Protein 8IXW (pdb70)

Sequence (330 aa):
MAQIPTLLYDFTLNGMTVTRDTVNTVVALEFLVNASPDLLSLTIGEGLSEETKFKHLLVKHAGMTRKRIEERLGRISRRVSVTVDAIIITNRKGQRFEFNRKQYLDIAKQAMKLKLPGINCVDIPTALAFLEEVLATALKDTEGSQDDRMALKADTSAAINHFREMLKKLYDFTLNGMTVTRDTVNTVVALEFLVNASPDLLSLTIGEGLSEETKFKHLLVKHAGMTRKRIEERLGRISRRVSVTVDAIIITNRKGQRFEFNRKQYLDIAKQAMKLKLPGINCVDIPTALAFLEEVLATALKDTEGSQDDRMALKADTSAAINHFREMLK

Radius of gyration: 21.0 Å; Cα contacts (8 Å, |Δi|>4): 419; chains: 2; bounding box: 44×64×55 Å

B-factor: mean 37.5, std 14.03, range [16.6, 117.43]

Organism: NCBI:txid1549864

Structure (mmCIF, N/CA/C/O backbone):
data_8IXW
#
_entry.id   8IXW
#
_cell.length_a   50.486
_cell.length_b   51.342
_cell.length_c   52.706
_cell.angle_alpha   106.865
_cell.angle_beta   108.918
_cell.angle_gamma   108.022
#
_symmetry.space_group_name_H-M   'P 1'
#
loop_
_entity.id
_entity.type
_entity.pdbx_description
1 polymer 'Chains: A,B'
2 non-polymer selenourea
3 water water
#
loop_
_atom_site.group_PDB
_atom_site.id
_atom_site.type_symbol
_atom_site.label_atom_id
_atom_site.label_alt_id
_atom_site.label_comp_id
_atom_site.label_asym_id
_atom_site.label_entity_id
_atom_site.label_seq_id
_atom_site.pdbx_PDB_ins_code
_atom_site.Cartn_x
_atom_site.Cartn_y
_atom_site.Cartn_z
_atom_site.occupancy
_atom_site.B_iso_or_equiv
_atom_site.auth_seq_id
_atom_site.auth_comp_id
_atom_site.auth_asym_id
_atom_site.auth_atom_id
_atom_site.pdbx_PDB_model_num
ATOM 1 N N . MET A 1 1 ? 16.58500 31.63400 31.14200 1.000 56.84574 1 MET A N 1
ATOM 2 C CA . MET A 1 1 ? 15.91400 30.53700 31.89500 1.000 58.23995 1 MET A CA 1
ATOM 3 C C . MET A 1 1 ? 15.38800 31.00200 33.24700 1.000 60.18208 1 MET A C 1
ATOM 4 O O . MET A 1 1 ? 15.93200 31.91400 33.87100 1.000 60.84542 1 MET A O 1
ATOM 20 N N . ALA A 1 2 ? 14.31200 30.35900 33.68600 1.000 49.65866 2 ALA A N 1
ATOM 21 C CA . ALA A 1 2 ? 13.78000 30.53900 35.02600 1.000 43.40895 2 ALA A CA 1
ATOM 22 C C . ALA A 1 2 ? 13.16100 29.21600 35.44800 1.000 37.49285 2 ALA A C 1
ATOM 23 O O . ALA A 1 2 ? 12.94600 28.31900 34.62800 1.000 35.43916 2 ALA A O 1
ATOM 30 N N . GLN A 1 3 ? 12.87900 29.09600 36.74000 1.000 36.27554 3 GLN A N 1
ATOM 31 C CA . GLN A 1 3 ? 12.26000 27.88800 37.25600 1.000 33.83337 3 GLN A CA 1
ATOM 32 C C . GLN A 1 3 ? 11.38700 28.24200 38.44700 1.000 40.52044 3 GLN A C 1
ATOM 33 O O . GLN A 1 3 ? 11.44500 29.34700 38.99100 1.000 37.10861 3 GLN A O 1
ATOM 47 N N . ILE A 1 4 ? 10.55300 27.28100 38.83200 1.000 33.34291 4 ILE A N 1
ATOM 48 C CA . ILE A 1 4 ? 9.77700 27.42700 40.06400 1.000 36.17698 4 ILE A CA 1
ATOM 49 C C . ILE A 1 4 ? 10.74400 27.48200 41.23600 1.000 31.37943 4 ILE A C 1
ATOM 50 O O . ILE A 1 4 ? 11.73300 26.71900 41.25800 1.000 38.71378 4 ILE A O 1
ATOM 66 N N . PRO A 1 5 ? 10.58300 28.54900 42.05000 1.000 43.50647 5 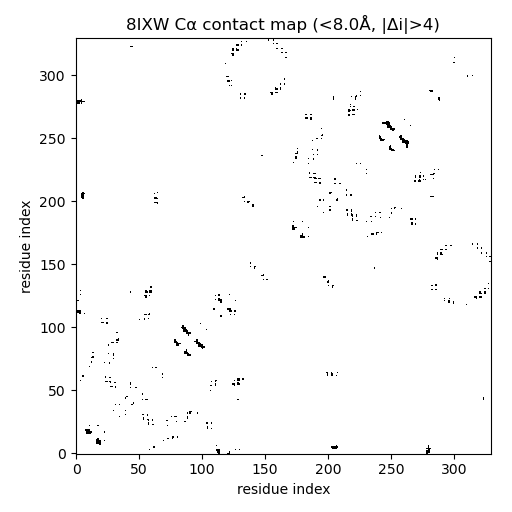PRO A N 1
ATOM 67 C CA . PRO A 1 5 ? 11.45000 28.89700 43.16000 1.000 42.68907 5 PRO A CA 1
ATOM 68 C C . PRO A 1 5 ? 11.45400 27.91100 44.31000 1.000 48.49614 5 PRO A C 1
ATOM 69 O O . PRO A 1 5 ? 12.28000 28.02600 45.14500 1.000 50.14209 5 PRO A O 1
ATOM 80 N N . THR A 1 6 ? 10.53900 26.96500 44.30200 1.000 53.61445 6 THR A N 1
ATOM 81 C CA . THR A 1 6 ? 10.45300 25.92900 45.33900 1.000 58.94836 6 THR A CA 1
ATOM 82 C C . THR A 1 6 ? 11.30800 24.73700 44.89300 1.000 55.56831 6 THR A C 1
ATOM 83 O O . THR A 1 6 ? 10.73800 23.67300 44.83200 1.000 75.04806 6 THR A O 1
ATOM 94 N N . LEU A 1 7 ? 12.61800 24.88700 44.67400 1.000 61.49357 7 LEU A N 1
ATOM 95 C CA . LEU A 1 7 ? 13.52300 23.82800 44.14200 1.000 61.38095 7 LEU A CA 1
ATOM 96 C C . LEU A 1 7 ? 12.80600 23.17200 42.95900 1.000 57.03087 7 LEU A C 1
ATOM 97 O O . LEU A 1 7 ? 13.20300 23.43000 41.82400 1.000 61.81258 7 LEU A O 1
ATOM 113 N N . LEU A 1 14 ? 16.31500 11.17600 48.42200 1.000 66.79281 14 LEU A N 1
ATOM 114 C CA . LEU A 1 14 ? 15.59600 12.36900 48.93500 1.000 70.15104 14 LEU A CA 1
ATOM 115 C C . LEU A 1 14 ? 14.56500 11.93800 50.00500 1.000 66.59023 14 LEU A C 1
ATOM 116 O O . LEU A 1 14 ? 14.73600 12.35700 51.16400 1.000 72.14075 14 LEU A O 1
ATOM 131 N N . TYR A 1 15 ? 13.60900 11.08200 49.62300 1.000 60.75735 15 TYR A N 1
ATOM 132 C CA . TYR A 1 15 ? 12.47300 10.41600 50.33100 1.000 59.32378 15 TYR A CA 1
ATOM 133 C C . TYR A 1 15 ? 12.12900 10.86100 51.75700 1.000 57.46177 15 TYR A C 1
ATOM 134 O O . TYR A 1 15 ? 12.37700 10.08500 52.67600 1.000 58.99073 15 TYR A O 1
ATOM 152 N N . ASP A 1 16 ? 11.39000 11.95600 51.94300 1.000 54.44623 16 ASP A N 1
ATOM 153 C CA . ASP A 1 16 ? 10.98900 12.35100 53.29000 1.000 53.62676 16 ASP A CA 1
ATOM 154 C C . ASP A 1 16 ? 9.48300 12.58200 53.39300 1.000 43.60048 16 ASP A C 1
ATOM 155 O O . ASP A 1 16 ? 9.03100 13.41800 54.18200 1.000 40.86199 16 ASP A O 1
ATOM 164 N N . PHE A 1 17 ? 8.69100 11.83500 52.62400 1.000 40.44252 17 PHE A N 1
ATOM 165 C CA . PHE A 1 17 ? 7.24100 11.83100 52.75700 1.000 34.65713 17 PHE A CA 1
ATOM 166 C C . PHE A 1 17 ? 6.74900 10.39100 52.82100 1.000 38.11535 17 PHE A C 1
ATOM 167 O O . PHE A 1 17 ? 7.41000 9.46900 52.34100 1.000 38.80122 17 PHE A O 1
ATOM 184 N N . THR A 1 18 ? 5.57500 10.20500 53.42100 1.000 38.39226 18 THR A N 1
ATOM 185 C CA . THR A 1 18 ? 4.96900 8.89000 53.58100 1.000 42.81384 18 THR A CA 1
ATOM 186 C C . THR A 1 18 ? 3.60500 8.86200 52.90300 1.000 42.70901 18 THR A C 1
ATOM 187 O O . THR A 1 18 ? 2.83300 9.82300 52.99400 1.000 41.90156 18 THR A O 1
ATOM 198 N N . LEU A 1 19 ? 3.31500 7.75700 52.21900 1.000 38.98110 19 LEU A N 1
ATOM 199 C CA . LEU A 1 19 ? 2.04400 7.59700 51.51600 1.000 33.55475 19 LEU A CA 1
ATOM 200 C C . LEU A 1 19 ? 1.68600 6.12000 51.48900 1.000 32.38808 19 LEU A C 1
ATOM 201 O O . LEU A 1 19 ? 2.42600 5.31100 50.92200 1.000 33.62712 19 LEU A O 1
ATOM 217 N N . ASN A 1 20 ? 0.55800 5.77700 52.10800 1.000 31.52293 20 ASN A N 1
ATOM 218 C CA . ASN A 1 20 ? 0.06100 4.40400 52.16300 1.000 38.67798 20 ASN A CA 1
ATOM 219 C C . ASN A 1 20 ? 1.14300 3.43700 52.63900 1.000 39.81404 20 ASN A C 1
ATOM 220 O O . ASN A 1 20 ? 1.38000 2.38300 52.04600 1.000 35.67679 20 ASN A O 1
ATOM 231 N N . GLY A 1 21 ? 1.80100 3.80800 53.73400 1.000 41.56460 21 GLY A N 1
ATOM 232 C CA . GLY A 1 21 ? 2.77900 2.94200 54.35700 1.000 43.00436 21 GLY A CA 1
ATOM 233 C C . GLY A 1 21 ? 4.11900 2.87000 53.66400 1.000 40.43030 21 GLY A C 1
ATOM 234 O O . GLY A 1 21 ? 4.93900 2.02000 54.02700 1.000 46.04326 21 GLY A O 1
ATOM 238 N N . MET A 1 22 ? 4.37000 3.73300 52.68400 1.000 36.52611 22 MET A N 1
ATOM 239 C CA . MET A 1 22 ? 5.62300 3.74400 51.94500 1.000 32.74687 22 MET A CA 1
ATOM 240 C C . MET A 1 22 ? 6.16300 5.16400 51.90300 1.000 38.58304 22 MET A C 1
ATOM 241 O O . MET A 1 22 ? 5.40100 6.13300 51.90400 1.000 38.42156 22 MET A O 1
ATOM 255 N N . THR A 1 23 ? 7.48700 5.28300 51.87600 1.000 37.01636 23 THR A N 1
ATOM 256 C CA . THR A 1 23 ? 8.13400 6.58900 51.84400 1.000 42.26366 23 THR A CA 1
ATOM 257 C C . THR A 1 23 ? 8.41200 6.99400 50.40100 1.000 41.09674 23 THR A C 1
ATOM 258 O O . THR A 1 23 ? 8.81400 6.16700 49.57400 1.000 36.83148 23 THR A O 1
ATOM 269 N N . VAL A 1 24 ? 8.18800 8.27700 50.10500 1.000 34.70505 24 VAL A N 1
ATOM 270 C CA . VAL A 1 24 ? 8.26400 8.80300 48.74900 1.000 32.32792 24 VAL A CA 1
ATOM 271 C C . VAL A 1 24 ? 8.92100 10.17800 48.77100 1.000 35.37346 24 VAL A C 1
ATOM 272 O O . VAL A 1 24 ? 9.02100 10.83000 49.81400 1.000 36.78020 24 VAL A O 1
ATOM 285 N N . THR A 1 25 ? 9.37500 10.61200 47.59500 1.000 36.20242 25 THR A N 1
ATOM 286 C CA . THR A 1 25 ? 9.95500 11.93500 47.44700 1.000 36.42562 25 THR A CA 1
ATOM 287 C C . THR A 1 25 ? 8.86300 12.99900 47.39500 1.000 37.16976 25 THR A C 1
ATOM 288 O O . THR A 1 25 ? 7.68600 12.71000 47.16200 1.000 27.53995 25 THR A O 1
ATOM 299 N N . ARG A 1 26 ? 9.27500 14.25500 47.58500 1.000 34.54926 26 ARG A N 1
ATOM 300 C CA . ARG A 1 26 ? 8.36400 15.36700 47.33900 1.000 29.42920 26 ARG A CA 1
ATOM 301 C C . ARG A 1 26 ? 7.95300 15.41100 45.87200 1.000 25.79810 26 ARG A C 1
ATOM 302 O O . ARG A 1 26 ? 6.81300 15.76000 45.55000 1.000 29.02997 26 ARG A O 1
ATOM 323 N N . ASP A 1 27 ? 8.87000 15.05600 44.96800 1.000 30.63173 27 ASP A N 1
ATOM 324 C CA . ASP A 1 27 ? 8.53000 15.01600 43.54800 1.000 34.51089 27 ASP A CA 1
ATOM 325 C C . ASP A 1 27 ? 7.38000 14.04800 43.29400 1.000 27.57183 27 ASP A C 1
ATOM 326 O O . ASP A 1 27 ? 6.44000 14.36200 42.55400 1.000 25.17285 27 ASP A O 1
ATOM 335 N N . THR A 1 28 ? 7.44200 12.85900 43.89700 1.000 30.20089 28 THR A N 1
ATOM 336 C CA . THR A 1 28 ? 6.35100 11.90100 43.74800 1.000 27.34989 28 THR A CA 1
ATOM 337 C C . THR A 1 28 ? 5.06400 12.44800 44.35200 1.000 28.62352 28 THR A C 1
ATOM 338 O O . THR A 1 28 ? 3.99500 12.38100 43.73600 1.000 23.83360 28 THR A O 1
ATOM 349 N N . VAL A 1 29 ? 5.15000 13.00300 45.56100 1.000 23.62182 29 VAL A N 1
ATOM 350 C CA . VAL A 1 29 ? 3.96800 13.55900 46.21400 1.000 24.81714 29 VAL A CA 1
ATOM 351 C C . VAL A 1 29 ? 3.31700 14.61600 45.32900 1.000 22.19878 29 VAL A C 1
ATOM 352 O O . VAL A 1 29 ? 2.09400 14.63000 45.14900 1.000 23.90974 29 VAL A O 1
ATOM 365 N N . ASN A 1 30 ? 4.12300 15.52500 44.77100 1.000 25.27831 30 ASN A N 1
ATOM 366 C CA . ASN A 1 30 ? 3.57100 16.58400 43.93200 1.000 25.59702 30 ASN A CA 1
ATOM 367 C C . ASN A 1 30 ? 2.83700 16.00900 42.72900 1.000 25.44337 30 ASN A C 1
ATOM 368 O O . ASN A 1 30 ? 1.75600 16.48500 42.36000 1.000 21.53785 30 ASN A O 1
ATOM 379 N N . THR A 1 31 ? 3.42300 14.99700 42.09500 1.000 22.32015 31 THR A N 1
ATOM 380 C CA . THR A 1 31 ? 2.79600 14.38600 40.93000 1.000 21.77283 31 THR A CA 1
ATOM 381 C C . THR A 1 31 ? 1.51600 13.66400 41.31900 1.000 21.04865 31 THR A C 1
ATOM 382 O O . THR A 1 31 ? 0.50200 13.76500 40.61600 1.000 21.37949 31 THR A O 1
ATOM 393 N N . VAL A 1 32 ? 1.54200 12.94100 42.44100 1.000 20.09784 32 VAL A N 1
ATOM 394 C CA . VAL A 1 32 ? 0.35800 12.22600 42.90600 1.000 19.94971 32 VAL A CA 1
ATOM 395 C C . VAL A 1 32 ? -0.77300 13.20500 43.18300 1.000 20.29920 32 VAL A C 1
ATOM 396 O O . VAL A 1 32 ? -1.90800 13.02000 42.73200 1.000 20.78858 32 VAL A O 1
ATOM 409 N N . VAL A 1 33 ? -0.47800 14.26700 43.93200 1.000 20.40482 33 VAL A N 1
ATOM 410 C CA . VAL A 1 33 ? -1.53100 15.19100 44.33200 1.000 20.23909 33 VAL A CA 1
ATOM 411 C C . VAL A 1 33 ? -2.09700 15.92000 43.12100 1.000 19.65711 33 VAL A C 1
ATOM 412 O O . VAL A 1 33 ? -3.30300 16.18600 43.05000 1.000 23.40121 33 VAL A O 1
ATOM 425 N N . ALA A 1 34 ? -1.24400 16.25500 42.14900 1.000 22.01179 34 ALA A N 1
ATOM 426 C CA . ALA A 1 34 ? -1.72500 16.92300 40.94500 1.000 19.09905 34 ALA A CA 1
ATOM 427 C C . ALA A 1 34 ? -2.63700 16.00800 40.14000 1.000 19.01832 34 ALA A C 1
ATOM 428 O O . ALA A 1 34 ? -3.70300 16.42700 39.67500 1.000 19.67890 34 ALA A O 1
ATOM 435 N N . LEU A 1 35 ? -2.23000 14.75000 39.96500 1.000 21.89626 35 LEU A N 1
ATOM 436 C CA . LEU A 1 35 ? -3.04600 13.80700 39.21100 1.000 17.44078 35 LEU A CA 1
ATOM 437 C C . LEU A 1 35 ? -4.36200 13.51600 39.92200 1.000 17.64807 35 LEU A C 1
ATOM 438 O O . LEU A 1 35 ? -5.41100 13.41200 39.27700 1.000 22.61227 35 LEU A O 1
ATOM 454 N N . GLU A 1 36 ? -4.33200 13.37600 41.24900 1.000 20.29957 36 GLU A N 1
ATOM 455 C CA . GLU A 1 36 ? -5.57100 13.12200 41.97900 1.000 19.13613 36 GLU A CA 1
ATOM 456 C C . GLU A 1 36 ? -6.53700 14.29200 41.83900 1.000 21.00012 36 GLU A C 1
ATOM 457 O O . GLU A 1 36 ? -7.74700 14.09300 41.69200 1.000 20.61645 36 GLU A O 1
ATOM 469 N N . PHE A 1 37 ? -6.02200 15.52100 41.88400 1.000 22.56979 37 PHE A N 1
ATOM 470 C CA . PHE A 1 37 ? -6.87200 16.68700 41.66300 1.000 24.47422 37 PHE A CA 1
ATOM 471 C C . PHE A 1 37 ? -7.42700 16.68900 40.24500 1.000 18.57886 37 PHE A C 1
ATOM 472 O O . PHE A 1 37 ? -8.61300 16.97100 40.03200 1.000 22.75459 37 PHE A O 1
ATOM 489 N N . LEU A 1 38 ? -6.58600 16.35900 39.26300 1.000 21.61069 38 LEU A N 1
ATOM 490 C CA . LEU A 1 38 ? -7.03300 16.30800 37.87400 1.000 19.50865 38 LEU A CA 1
ATOM 491 C C . LEU A 1 38 ? -8.21000 15.35800 37.70400 1.000 25.87687 38 LEU A C 1
ATOM 492 O O . LEU A 1 38 ? -9.16900 15.66400 36.98400 1.000 23.73294 38 LEU A O 1
ATOM 508 N N . VAL A 1 39 ? -8.15700 14.20200 38.36300 1.000 23.45519 39 VAL A N 1
ATOM 509 C CA . VAL A 1 39 ? -9.19500 13.19500 38.18100 1.000 22.46959 39 VAL A CA 1
ATOM 510 C C . VAL A 1 39 ? -10.43900 13.53100 38.99300 1.000 23.28830 39 VAL A C 1
ATOM 511 O O . VAL A 1 39 ? -11.56300 13.38800 38.50000 1.000 23.85321 39 VAL A O 1
ATOM 524 N N . ASN A 1 40 ? -10.26700 13.99300 40.23800 1.000 23.86634 40 ASN A N 1
ATOM 525 C CA . ASN A 1 40 ? -11.36000 14.01200 41.20200 1.000 28.76208 40 ASN A CA 1
ATOM 526 C C . ASN A 1 40 ? -11.91700 15.39100 41.53200 1.000 29.22585 40 ASN A C 1
ATOM 527 O O . ASN A 1 40 ? -12.99200 15.46700 42.13500 1.000 25.86136 40 ASN A O 1
ATOM 538 N N . ALA A 1 41 ? -11.24000 16.47500 41.17200 1.000 26.17800 41 ALA A N 1
ATOM 539 C CA . ALA A 1 41 ? -11.85700 17.78500 41.33700 1.000 25.09595 41 ALA A CA 1
ATOM 540 C C . ALA A 1 41 ? -13.11300 17.86500 40.47600 1.000 25.93638 41 ALA A C 1
ATOM 541 O O . ALA A 1 41 ? -13.19500 17.26200 39.40400 1.000 27.89145 41 ALA A O 1
ATOM 548 N N . SER A 1 42 ? -14.11000 18.60200 40.95500 1.000 30.12634 42 SER A N 1
ATOM 549 C CA . SER A 1 42 ? -15.32900 18.75300 40.17800 1.000 35.64256 42 SER A CA 1
ATOM 550 C C . SER A 1 42 ? -15.01200 19.46400 38.86200 1.000 37.34952 42 SER A C 1
ATOM 551 O O . SER A 1 42 ? -14.04300 20.22700 38.77800 1.000 35.46726 42 SER A O 1
ATOM 559 N N . PRO A 1 43 ? -15.80300 19.22500 37.81300 1.000 35.39620 43 PRO A N 1
ATOM 560 C CA . PRO A 1 43 ? -15.57800 19.96300 36.55800 1.000 42.42260 43 PRO A CA 1
ATOM 561 C C . PRO A 1 43 ? -15.53200 21.46900 36.75000 1.000 39.78852 43 PRO A C 1
ATOM 562 O O . PRO A 1 43 ? -14.72700 22.15000 36.10100 1.000 40.11159 43 PRO A O 1
ATOM 573 N N . ASP A 1 44 ? -16.36800 22.01000 37.64000 1.000 39.82358 44 ASP A N 1
ATOM 574 C CA . ASP A 1 44 ? -16.36200 23.45000 37.87600 1.000 44.54791 44 ASP A CA 1
ATOM 575 C C . ASP A 1 44 ? -15.07300 23.89200 38.55800 1.000 37.38985 44 ASP A C 1
ATOM 576 O O . ASP A 1 44 ? -14.48200 24.91000 38.17800 1.000 37.55093 44 ASP A O 1
ATOM 585 N N . LEU A 1 45 ? -14.62200 23.14600 39.57200 1.000 33.13305 45 LEU A N 1
ATOM 586 C CA . LEU A 1 45 ? -13.38600 23.51100 40.25600 1.000 34.69176 45 LEU A CA 1
ATOM 587 C C . LEU A 1 45 ? -12.18400 23.38600 39.32700 1.000 28.87147 45 LEU A C 1
ATOM 588 O O . LEU A 1 45 ? -11.27100 24.22000 39.37100 1.000 30.77023 45 LEU A O 1
ATOM 604 N N . LEU A 1 46 ? -12.15900 22.35200 38.48200 1.000 29.90363 46 LEU A N 1
ATOM 605 C CA . LEU A 1 46 ? -11.05300 22.20100 37.54100 1.000 30.73793 46 LEU A CA 1
ATOM 606 C C . LEU A 1 46 ? -11.03900 23.35000 36.54100 1.000 37.43955 46 LEU A C 1
ATOM 607 O O . LEU A 1 46 ? -9.98800 23.94400 36.27000 1.000 31.62831 46 LEU A O 1
ATOM 623 N N . SER A 1 47 ? -12.20700 23.68500 35.99000 1.000 34.80203 47 SER A N 1
ATOM 624 C CA . SER A 1 47 ? -12.28400 24.80000 35.05500 1.000 36.45331 47 SER A CA 1
ATOM 625 C C . SER A 1 47 ? -11.80100 26.09100 35.70100 1.000 39.90699 47 SER A C 1
ATOM 626 O O . SER A 1 47 ? -11.04200 26.85500 35.09300 1.000 39.01050 47 SER A O 1
ATOM 634 N N . LEU A 1 48 ? -12.22900 26.35300 36.93500 1.000 35.67735 48 LEU A N 1
ATOM 635 C CA . LEU A 1 48 ? -11.81600 27.57300 37.61500 1.000 33.37357 48 LEU A CA 1
ATOM 636 C C . LEU A 1 48 ? -10.32500 27.56100 37.92500 1.000 36.44305 48 LEU A C 1
ATOM 637 O O . LEU A 1 48 ? -9.67700 28.61300 37.88100 1.000 32.51667 48 LEU A O 1
ATOM 653 N N . THR A 1 49 ? -9.76000 26.38500 38.20700 1.000 28.42253 49 THR A N 1
ATOM 654 C CA . THR A 1 49 ? -8.36600 26.30100 38.63000 1.000 22.39149 49 THR A CA 1
ATOM 655 C C . THR A 1 49 ? -7.39900 26.45300 37.45800 1.000 24.83730 49 THR A C 1
ATOM 656 O O . THR A 1 49 ? -6.41300 27.18900 37.56000 1.000 25.34854 49 THR A O 1
ATOM 667 N N . ILE A 1 50 ? -7.64300 25.76700 36.34400 1.000 28.27260 50 ILE A N 1
ATOM 668 C CA . ILE A 1 50 ? -6.69700 25.78100 35.23200 1.000 28.09653 50 ILE A CA 1
ATOM 669 C C . ILE A 1 50 ? -7.30400 26.25800 33.92400 1.000 26.75284 50 ILE A C 1
ATOM 670 O O . ILE A 1 50 ? -6.55100 26.51100 32.97100 1.000 28.21844 50 ILE A O 1
ATOM 686 N N . GLY A 1 51 ? -8.61300 26.40500 33.83300 1.000 27.58024 51 GLY A N 1
ATOM 687 C CA . GLY A 1 51 ? -9.20900 26.83500 32.59200 1.000 31.52872 51 GLY A CA 1
ATOM 688 C C . GLY A 1 51 ? -9.36000 25.67400 31.62800 1.000 31.47120 51 GLY A C 1
ATOM 689 O O . GLY A 1 51 ? -9.17300 24.50800 31.97100 1.000 33.20624 51 GLY A O 1
ATOM 693 N N . GLU A 1 52 ? -9.84500 26.02100 30.43800 1.000 33.01772 52 GLU A N 1
ATOM 694 C CA . GLU A 1 52 ? -10.25500 25.07100 29.38300 1.000 35.52034 52 GLU A CA 1
ATOM 695 C C . GLU A 1 52 ? -9.36300 25.14100 28.14800 1.000 30.35823 52 GLU A C 1
ATOM 696 O O . GLU A 1 52 ? -8.62900 26.07900 28.01500 1.000 29.24069 52 GLU A O 1
ATOM 708 N N . GLY A 1 53 ? -9.43300 24.11400 27.31000 1.000 31.69012 53 GLY A N 1
ATOM 709 C CA . GLY A 1 53 ? -8.67200 24.07100 26.08800 1.000 30.75275 53 GLY A CA 1
ATOM 710 C C . GLY A 1 53 ? -7.25500 23.56200 26.23200 1.000 29.52186 53 GLY A C 1
ATOM 711 O O . GLY A 1 53 ? -6.48400 23.64500 25.26600 1.000 29.64756 53 GLY A O 1
ATOM 715 N N . LEU A 1 54 ? -6.88300 23.04600 27.39900 1.000 25.65801 54 LEU A N 1
ATOM 716 C CA . LEU A 1 54 ? -5.54300 22.52700 27.61300 1.000 24.05521 54 LEU A CA 1
ATOM 717 C C . LEU A 1 54 ? -5.49200 21.03800 27.29900 1.000 22.19840 54 LEU A C 1
ATOM 718 O O . LEU A 1 54 ? -6.46700 20.31000 27.49700 1.000 23.08752 54 LEU A O 1
ATOM 734 N N . SER A 1 55 ? -4.33400 20.58700 26.82500 1.000 23.64066 55 SER A N 1
ATOM 735 C CA . SER A 1 55 ? -4.08900 19.16000 26.70400 1.000 21.77119 55 SER A CA 1
ATOM 736 C C . SER A 1 55 ? -3.98500 18.53300 28.09200 1.000 25.41298 55 SER A C 1
ATOM 737 O O . SER A 1 55 ? -3.75100 19.21500 29.09100 1.000 21.11561 55 SER A O 1
ATOM 745 N N . GLU A 1 56 ? -4.14000 17.20800 28.14200 1.000 21.84608 56 GLU A N 1
ATOM 746 C CA . GLU A 1 56 ? -4.06800 16.51500 29.42300 1.000 21.98532 56 GLU A CA 1
ATOM 747 C C . GLU A 1 56 ? -2.70300 16.70100 30.07900 1.000 22.30137 56 GLU A C 1
ATOM 748 O O . GLU A 1 56 ? -2.61200 16.86100 31.30000 1.000 22.18462 56 GLU A O 1
ATOM 760 N N . GLU A 1 57 ? -1.62800 16.69100 29.28700 1.000 24.56548 57 GLU A N 1
ATOM 761 C CA . GLU A 1 57 ? -0.30400 16.87000 29.87200 1.000 25.43343 57 GLU A CA 1
ATOM 762 C C . GLU A 1 57 ? -0.10400 18.30000 30.35600 1.000 23.26131 57 GLU A C 1
ATOM 763 O O . GLU A 1 57 ? 0.55600 18.52000 31.37700 1.000 20.28496 57 GLU A O 1
ATOM 775 N N . THR A 1 58 ? -0.68300 19.27300 29.65400 1.000 20.64428 58 THR A N 1
ATOM 776 C CA . THR A 1 58 ? -0.58400 20.66100 30.09200 1.000 22.07459 58 THR A CA 1
ATOM 777 C C . THR A 1 58 ? -1.45000 20.91200 31.32300 1.000 25.19947 58 THR A C 1
ATOM 778 O O . THR A 1 58 ? -1.06400 21.68100 32.20900 1.000 19.89775 58 THR A O 1
ATOM 789 N N . LYS A 1 59 ? -2.61900 20.26600 31.40600 1.000 21.18075 59 LYS A N 1
ATOM 790 C CA . LYS A 1 59 ? -3.39500 20.31700 32.64200 1.000 21.05555 59 LYS A CA 1
ATOM 791 C C . LYS A 1 59 ? -2.54600 19.85800 33.82100 1.000 20.52664 59 LYS A C 1
ATOM 792 O O . LYS A 1 59 ? -2.50900 20.51000 34.87100 1.000 20.87996 59 LYS A O 1
ATOM 811 N N . PHE A 1 60 ? -1.84600 18.73200 33.66000 1.000 17.91362 60 PHE A N 1
ATOM 812 C CA . PHE A 1 60 ? -0.99900 18.23400 34.73600 1.000 21.09782 60 PHE A CA 1
ATOM 813 C C . PHE A 1 60 ? 0.10300 19.23600 35.06700 1.000 19.72382 60 PHE A C 1
ATOM 814 O O . PHE A 1 60 ? 0.34600 19.54500 36.24000 1.000 19.47931 60 PHE A O 1
ATOM 831 N N . LYS A 1 61 ? 0.76800 19.77400 34.04000 1.000 20.17285 61 LYS A N 1
ATOM 832 C CA . LYS A 1 61 ? 1.85700 20.71800 34.28300 1.000 18.51949 61 LYS A CA 1
ATOM 833 C C . LYS A 1 61 ? 1.39000 21.90800 35.10800 1.000 20.82542 61 LYS A C 1
ATOM 834 O O . LYS A 1 61 ? 2.08800 22.34800 36.02900 1.000 21.09638 61 LYS A O 1
ATOM 853 N N . HIS A 1 62 ? 0.22100 22.45400 34.78200 1.000 17.04726 62 HIS A N 1
ATOM 854 C CA . HIS A 1 62 ? -0.24200 23.65100 35.47600 1.000 19.06005 62 HIS A CA 1
ATOM 855 C C . HIS A 1 62 ? -0.71600 23.32200 36.88400 1.000 19.17216 62 HIS A C 1
ATOM 856 O O . HIS A 1 62 ? -0.52800 24.11700 37.81200 1.000 21.41889 62 HIS A O 1
ATOM 870 N N . LEU A 1 63 ? -1.33700 22.15700 37.06200 1.000 18.15695 63 LEU A N 1
ATOM 871 C CA . LEU A 1 63 ? -1.69800 21.71400 38.40400 1.000 19.88262 63 LEU A CA 1
ATOM 872 C C . LEU A 1 63 ? -0.46000 21.38400 39.22800 1.000 20.68419 63 LEU A C 1
ATOM 873 O O . LEU A 1 63 ? -0.42300 21.64700 40.43700 1.000 24.27148 63 LEU A O 1
ATOM 889 N N . LEU A 1 64 ? 0.55800 20.79600 38.59600 1.000 20.25665 64 LEU A N 1
ATOM 890 C CA . LEU A 1 64 ? 1.76100 20.41800 39.32800 1.000 24.82941 64 LEU A CA 1
ATOM 891 C C . LEU A 1 64 ? 2.41100 21.62900 39.98600 1.000 23.75387 64 LEU A C 1
ATOM 892 O O . LEU A 1 64 ? 2.71200 21.61300 41.18600 1.000 24.14836 64 LEU A O 1
ATOM 908 N N . VAL A 1 65 ? 2.67700 22.67600 39.20500 1.000 20.93290 65 VAL A N 1
ATOM 909 C CA . VAL A 1 65 ? 3.44200 23.79000 39.75700 1.000 20.04437 65 VAL A CA 1
ATOM 910 C C . VAL A 1 65 ? 2.63900 24.50700 40.83400 1.000 28.82294 65 VAL A C 1
ATOM 911 O O . VAL A 1 65 ? 3.21700 25.10700 41.74800 1.000 27.90726 65 VAL A O 1
ATOM 924 N N . LYS A 1 66 ? 1.30500 24.45400 40.76200 1.000 24.03686 66 LYS A N 1
ATOM 925 C CA . LYS A 1 66 ? 0.49800 25.01100 41.84300 1.000 23.69712 66 LYS A CA 1
ATOM 926 C C . LYS A 1 66 ? 0.67600 24.20900 43.12900 1.000 25.07720 66 LYS A C 1
ATOM 92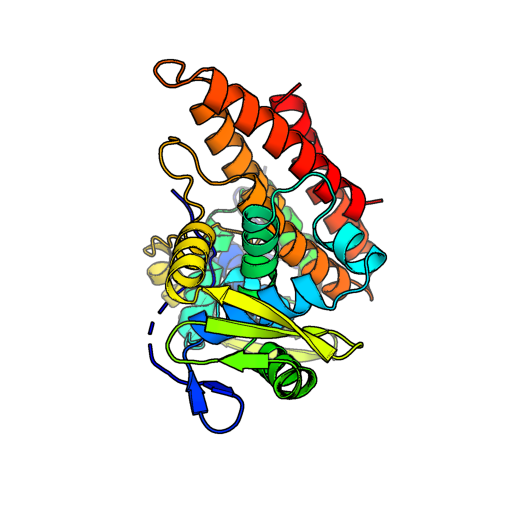7 O O . LYS A 1 66 ? 0.80900 24.78400 44.21300 1.000 27.66230 66 LYS A O 1
ATOM 946 N N . HIS A 1 67 ? 0.68900 22.87600 43.03000 1.000 23.06761 67 HIS A N 1
ATOM 947 C CA . HIS A 1 67 ? 0.83400 22.05600 44.22700 1.000 28.45397 67 HIS A CA 1
ATOM 948 C C . HIS A 1 67 ? 2.27200 22.00900 44.72400 1.000 29.48744 67 HIS A C 1
ATOM 949 O O . HIS A 1 67 ? 2.50200 21.86800 45.93000 1.000 25.77310 67 HIS A O 1
ATOM 963 N N . ALA A 1 68 ? 3.25000 22.12700 43.82600 1.000 26.09281 68 ALA A N 1
ATOM 964 C CA . ALA A 1 68 ? 4.64300 22.05700 44.24600 1.000 26.21486 68 ALA A CA 1
ATOM 965 C C . ALA A 1 68 ? 5.02500 23.22500 45.14700 1.000 28.90873 68 ALA A C 1
ATOM 966 O O . ALA A 1 68 ? 6.03300 23.14000 45.85500 1.000 32.04914 68 ALA A O 1
ATOM 973 N N . GLY A 1 69 ? 4.24100 24.30100 45.14500 1.000 27.92069 69 GLY A N 1
ATOM 974 C CA . GLY A 1 69 ? 4.47300 25.41500 46.03700 1.000 34.49403 69 GLY A CA 1
ATOM 975 C C . GLY A 1 69 ? 3.87100 25.27700 47.41300 1.000 36.05464 69 GLY A C 1
ATOM 976 O O . GLY A 1 69 ? 4.12100 26.12000 48.28000 1.000 33.02222 69 GLY A O 1
ATOM 980 N N . MET A 1 70 ? 3.07800 24.23100 47.63800 1.000 30.65428 70 MET A N 1
ATOM 981 C CA . MET A 1 70 ? 2.45400 24.02000 48.93800 1.000 29.51693 70 MET A CA 1
ATOM 982 C C . MET A 1 70 ? 3.50900 23.74700 50.00700 1.000 31.47501 70 MET A C 1
ATOM 983 O O . MET A 1 70 ? 4.58500 23.20700 49.73100 1.000 28.09544 70 MET A O 1
ATOM 997 N N . THR A 1 71 ? 3.19600 24.13500 51.24000 1.000 32.20699 71 THR A N 1
ATOM 998 C CA . THR A 1 71 ? 4.04800 23.79100 52.36600 1.000 28.60571 71 THR A CA 1
ATOM 999 C C . THR A 1 71 ? 4.03600 22.28100 52.58900 1.000 28.38899 71 THR A C 1
ATOM 1000 O O . THR A 1 71 ? 3.10400 21.57900 52.18800 1.000 27.56331 71 THR A O 1
ATOM 1011 N N . ARG A 1 72 ? 5.08000 21.78000 53.25500 1.000 33.44664 72 ARG A N 1
ATOM 1012 C CA . ARG A 1 72 ? 5.05100 20.38900 53.69900 1.000 35.88640 72 ARG A CA 1
ATOM 1013 C C . ARG A 1 72 ? 3.78400 20.11600 54.49900 1.000 32.24152 72 ARG A C 1
ATOM 1014 O O . ARG A 1 72 ? 3.10900 19.10000 54.30000 1.000 30.12358 72 ARG A O 1
ATOM 1035 N N . LYS A 1 73 ? 3.45900 21.01800 55.42900 1.000 30.88426 73 LYS A N 1
ATOM 1036 C CA . LYS A 1 73 ? 2.29800 20.81800 56.28700 1.000 28.15445 73 LYS A CA 1
ATOM 1037 C C . LYS A 1 73 ? 1.03000 20.66400 55.46200 1.000 31.94841 73 LYS A C 1
ATOM 1038 O O . LYS A 1 73 ? 0.21600 19.76800 55.71100 1.000 29.91600 73 LYS A O 1
ATOM 1057 N N . ARG A 1 74 ? 0.84500 21.53000 54.46700 1.000 26.28578 74 ARG A N 1
ATOM 1058 C CA . ARG A 1 74 ? -0.40800 21.52100 53.72300 1.000 27.57622 74 ARG A CA 1
ATOM 1059 C C . ARG A 1 74 ? -0.47800 20.34300 52.75900 1.000 28.35657 74 ARG A C 1
ATOM 1060 O O . ARG A 1 74 ? -1.55200 19.76100 52.56600 1.000 28.02646 74 ARG A O 1
ATOM 1081 N N . ILE A 1 75 ? 0.65000 19.95900 52.16200 1.000 28.30464 75 ILE A N 1
ATOM 1082 C CA . ILE A 1 75 ? 0.61200 18.82100 51.25000 1.000 29.09161 75 ILE A CA 1
ATOM 1083 C C . ILE A 1 75 ? 0.54600 17.50500 52.02500 1.000 30.50946 75 ILE A C 1
ATOM 1084 O O . ILE A 1 75 ? 0.01900 16.51200 51.51500 1.000 30.50296 75 ILE A O 1
ATOM 1100 N N . GLU A 1 76 ? 1.05000 17.46900 53.26200 1.000 27.80128 76 GLU A N 1
ATOM 1101 C CA . GLU A 1 76 ? 0.81800 16.29700 54.10100 1.000 30.37564 76 GLU A CA 1
ATOM 1102 C C . GLU A 1 76 ? -0.65500 16.18100 54.47600 1.000 28.88633 76 GLU A C 1
ATOM 1103 O O . GLU A 1 76 ? -1.20200 15.07200 54.54100 1.000 27.81198 76 GLU A O 1
ATOM 1115 N N . GLU A 1 77 ? -1.31500 17.31600 54.72400 1.000 25.82670 77 GLU A N 1
ATOM 1116 C CA . GLU A 1 77 ? -2.75000 17.29500 54.98600 1.000 25.25480 77 GLU A CA 1
ATOM 1117 C C . GLU A 1 77 ? -3.51200 16.79100 53.76900 1.000 31.85889 77 GLU A C 1
ATOM 1118 O O . GLU A 1 77 ? -4.46200 16.01000 53.89800 1.000 32.27873 77 GLU A O 1
ATOM 1130 N N . ARG A 1 78 ? -3.11100 17.23600 52.57500 1.000 29.05202 78 ARG A N 1
ATOM 1131 C CA . ARG A 1 78 ? -3.72300 16.73400 51.34900 1.000 26.44931 78 ARG A CA 1
ATOM 1132 C C . ARG A 1 78 ? -3.47700 15.24000 51.19900 1.000 25.91563 78 ARG A C 1
ATOM 1133 O O . ARG A 1 78 ? -4.40600 14.46800 50.93500 1.000 27.11252 78 ARG A O 1
ATOM 1154 N N . LEU A 1 79 ? -2.21700 14.81700 51.34700 1.000 28.83702 79 LEU A N 1
ATOM 1155 C CA . LEU A 1 79 ? -1.88400 13.40300 51.20800 1.000 32.54321 79 LEU A CA 1
ATOM 1156 C C . LEU A 1 79 ? -2.75800 12.55100 52.11500 1.000 38.45458 79 LEU A C 1
ATOM 1157 O O . LEU A 1 79 ? -3.25200 11.49500 51.70700 1.000 40.64714 79 LEU A O 1
ATOM 1173 N N . GLY A 1 80 ? -2.96100 12.99800 53.35300 1.000 38.53878 80 GLY A N 1
ATOM 1174 C CA . GLY A 1 80 ? -3.81800 12.25500 54.25900 1.000 47.38668 80 GLY A CA 1
ATOM 1175 C C . GLY A 1 80 ? -5.24300 12.15300 53.75500 1.000 44.71898 80 GLY A C 1
ATOM 1176 O O . GLY A 1 80 ? -5.86300 11.09000 53.83000 1.000 48.57181 80 GLY A O 1
ATOM 1180 N N . ARG A 1 81 ? -5.77700 13.25200 53.22000 1.000 33.95800 81 ARG A N 1
ATOM 1181 C CA . ARG A 1 81 ? -7.17400 13.25800 52.80000 1.000 30.27723 81 ARG A CA 1
ATOM 1182 C C . ARG A 1 81 ? -7.41100 12.32300 51.61900 1.000 31.90675 81 ARG A C 1
ATOM 1183 O O . ARG A 1 81 ? -8.45800 11.66900 51.54600 1.000 34.53885 81 ARG A O 1
ATOM 1204 N N . ILE A 1 82 ? -6.45700 12.23300 50.68800 1.000 27.07912 82 ILE A N 1
ATOM 1205 C CA . ILE A 1 82 ? -6.67200 11.51900 49.43100 1.000 23.32038 82 ILE A CA 1
ATOM 1206 C C . ILE A 1 82 ? -5.90900 10.20700 49.35200 1.000 26.60977 82 ILE A C 1
ATOM 1207 O O . ILE A 1 82 ? -6.00000 9.51800 48.32300 1.000 25.49644 82 ILE A O 1
ATOM 1223 N N . SER A 1 83 ? -5.16500 9.83000 50.39500 1.000 27.44579 83 SER A N 1
ATOM 1224 C CA . SER A 1 83 ? -4.26800 8.68300 50.28100 1.000 28.82922 83 SER A CA 1
ATOM 1225 C C . SER A 1 83 ? -5.01200 7.43000 49.83300 1.000 27.31179 83 SER A C 1
ATOM 1226 O O . SER A 1 83 ? -4.47100 6.61200 49.08100 1.000 27.63884 83 SER A O 1
ATOM 1234 N N . ARG A 1 84 ? -6.25600 7.26300 50.27700 1.000 26.87123 84 ARG A N 1
ATOM 1235 C CA . ARG A 1 84 ? -6.99900 6.05600 49.92800 1.000 30.18410 84 ARG A CA 1
ATOM 1236 C C . ARG A 1 84 ? -7.43800 6.05300 48.46900 1.000 30.09060 84 ARG A C 1
ATOM 1237 O O . ARG A 1 84 ? -7.80900 4.99800 47.94800 1.000 31.75211 84 ARG A O 1
ATOM 1258 N N . ARG A 1 85 ? -7.39300 7.19900 47.79800 1.000 26.50099 85 ARG A N 1
ATOM 1259 C CA . ARG A 1 85 ? -7.80200 7.29600 46.40600 1.000 24.75375 85 ARG A CA 1
ATOM 1260 C C . ARG A 1 85 ? -6.66900 7.00500 45.43200 1.000 27.94267 85 ARG A C 1
ATOM 1261 O O . ARG A 1 85 ? -6.90000 7.00200 44.21800 1.000 25.72474 85 ARG A O 1
ATOM 1282 N N . VAL A 1 86 ? -5.45700 6.77300 45.92600 1.000 24.38770 86 VAL A N 1
ATOM 1283 C CA . VAL A 1 86 ? -4.27600 6.72400 45.07900 1.000 24.43180 86 VAL A CA 1
ATOM 1284 C C . VAL A 1 86 ? -3.48800 5.45800 45.37100 1.000 26.91792 86 VAL A C 1
ATOM 1285 O O . VAL A 1 86 ? -3.51400 4.92200 46.48400 1.000 26.35041 86 VAL A O 1
ATOM 1298 N N . SER A 1 87 ? -2.78600 4.97800 44.34900 1.000 23.25736 87 SER A N 1
ATOM 1299 C CA . SER A 1 87 ? -1.92300 3.80900 44.46300 1.000 28.62288 87 SER A CA 1
ATOM 1300 C C . SER A 1 87 ? -0.67700 4.05700 43.63000 1.000 28.41617 87 SER A C 1
ATOM 1301 O O . SER A 1 87 ? -0.77300 4.25300 42.41400 1.000 29.09976 87 SER A O 1
ATOM 1309 N N . VAL A 1 88 ? 0.48200 4.06600 44.27800 1.000 26.42843 88 VAL A N 1
ATOM 1310 C CA . VAL A 1 88 ? 1.76300 4.20800 43.59600 1.000 26.82127 88 VAL A CA 1
ATOM 1311 C C . VAL A 1 88 ? 2.36600 2.81500 43.47200 1.000 32.25190 88 VAL A C 1
ATOM 1312 O O . VAL A 1 88 ? 2.70900 2.18300 44.47700 1.000 30.73121 88 VAL A O 1
ATOM 1325 N N . THR A 1 89 ? 2.48400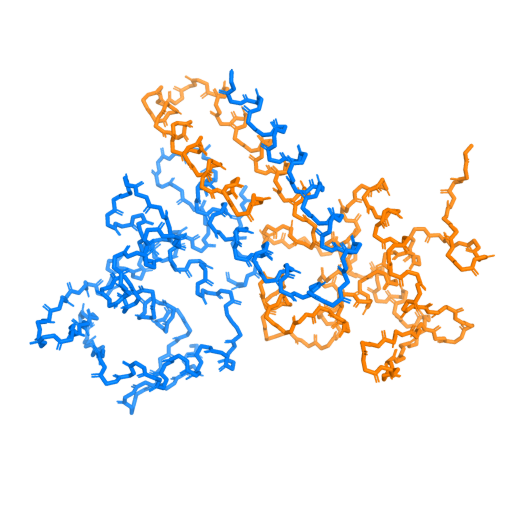 2.33100 42.24400 1.000 27.72293 89 THR A N 1
ATOM 1326 C CA . THR A 1 89 ? 3.10200 1.04900 41.94300 1.000 32.63380 89 THR A CA 1
ATOM 1327 C C . THR A 1 89 ? 4.46200 1.29200 41.29400 1.000 29.16471 89 THR A C 1
ATOM 1328 O O . THR A 1 89 ? 4.88500 2.43200 41.09000 1.000 30.07839 89 THR A O 1
ATOM 1339 N N . VAL A 1 90 ? 5.15300 0.20300 40.96000 1.000 31.61613 90 VAL A N 1
ATOM 1340 C CA . VAL A 1 90 ? 6.46700 0.33700 40.33900 1.000 31.90331 90 VAL A CA 1
ATOM 1341 C C . VAL A 1 90 ? 6.37900 1.18000 39.07200 1.000 28.44003 90 VAL A C 1
ATOM 1342 O O . VAL A 1 90 ? 7.21500 2.06100 38.83500 1.000 28.73393 90 VAL A O 1
ATOM 1355 N N . ASP A 1 91 ? 5.36000 0.93600 38.24400 1.000 25.92895 91 ASP A N 1
ATOM 1356 C CA . ASP A 1 91 ? 5.28200 1.57100 36.93900 1.000 28.91799 91 ASP A CA 1
ATOM 1357 C C . ASP A 1 91 ? 4.22800 2.66500 36.82700 1.000 27.10574 91 ASP A C 1
ATOM 1358 O O . ASP A 1 91 ? 4.28700 3.44700 35.87300 1.000 25.41919 91 ASP A O 1
ATOM 1367 N N . ALA A 1 92 ? 3.28600 2.75800 37.76600 1.000 23.95490 92 ALA A N 1
ATOM 1368 C CA . ALA A 1 92 ? 2.12800 3.61400 37.56100 1.000 21.33950 92 ALA A CA 1
ATOM 1369 C C . ALA A 1 92 ? 1.72900 4.35600 38.82800 1.000 25.32330 92 ALA A C 1
ATOM 1370 O O . ALA A 1 92 ? 2.04700 3.95300 39.94900 1.000 26.33327 92 ALA A O 1
ATOM 1377 N N . ILE A 1 93 ? 1.02700 5.46700 38.61800 1.000 27.54875 93 ILE A N 1
ATOM 1378 C CA . ILE A 1 93 ? 0.24500 6.13400 39.65100 1.000 24.62379 93 ILE A CA 1
ATOM 1379 C C . ILE A 1 93 ? -1.21600 5.95000 39.26500 1.000 23.67203 93 ILE A C 1
ATOM 1380 O O . ILE A 1 93 ? -1.63000 6.35800 38.17200 1.000 23.11378 93 ILE A O 1
ATOM 1396 N N . ILE A 1 94 ? -1.99500 5.32400 40.14000 1.000 22.18022 94 ILE A N 1
ATOM 1397 C CA . ILE A 1 94 ? -3.37900 4.97500 39.83700 1.000 23.98437 94 ILE A CA 1
ATOM 1398 C C . ILE A 1 94 ? -4.29800 5.78900 40.73200 1.000 22.23198 94 ILE A C 1
ATOM 1399 O O . ILE A 1 94 ? -4.18200 5.74700 41.96400 1.000 25.52203 94 ILE A O 1
ATOM 1415 N N . ILE A 1 95 ? -5.22100 6.51700 40.10700 1.000 22.73960 95 ILE A N 1
ATOM 1416 C CA . ILE A 1 95 ? -6.19700 7.34800 40.80000 1.000 21.55590 95 ILE A CA 1
ATOM 1417 C C . ILE A 1 95 ? -7.56700 6.70800 40.62600 1.000 23.00917 95 ILE A C 1
ATOM 1418 O O . ILE A 1 95 ? -7.96600 6.37600 39.50500 1.000 22.75888 95 ILE A O 1
ATOM 1434 N N . THR A 1 96 ? -8.28600 6.53300 41.72900 1.000 20.92726 96 THR A N 1
ATOM 1435 C CA . THR A 1 96 ? -9.64500 6.01100 41.69200 1.000 19.18999 96 THR A CA 1
ATOM 1436 C C . THR A 1 96 ? -10.61200 7.17300 41.87600 1.000 21.47974 96 THR A C 1
ATOM 1437 O O . THR A 1 96 ? -10.42000 8.00700 42.76500 1.000 23.86583 96 THR A O 1
ATOM 1448 N N . ASN A 1 97 ? -11.63600 7.23900 41.02900 1.000 21.59502 97 ASN A N 1
ATOM 1449 C CA . ASN A 1 97 ? -12.62400 8.29800 41.15100 1.000 23.13601 97 ASN A CA 1
ATOM 1450 C C . ASN A 1 97 ? -13.74000 7.84900 42.09500 1.000 23.38580 97 ASN A C 1
ATOM 1451 O O . ASN A 1 97 ? -13.71200 6.75200 42.66100 1.000 27.40794 97 ASN A O 1
ATOM 1462 N N . ARG A 1 98 ? -14.73100 8.72200 42.28200 1.000 27.28894 98 ARG A N 1
ATOM 1463 C CA . ARG A 1 98 ? -15.76700 8.48600 43.28000 1.000 26.46906 98 ARG A CA 1
ATOM 1464 C C . ARG A 1 98 ? -16.67700 7.32000 42.92800 1.000 28.25005 98 ARG A C 1
ATOM 1465 O O . ARG A 1 98 ? -17.44000 6.87100 43.79100 1.000 27.30444 98 ARG A O 1
ATOM 1486 N N . LYS A 1 99 ? -16.62000 6.82700 41.69500 1.000 29.82091 99 LYS A N 1
ATOM 1487 C CA . LYS A 1 99 ? -17.40200 5.67800 41.26700 1.000 29.82656 99 LYS A CA 1
ATOM 1488 C C . LYS A 1 99 ? -16.60900 4.38100 41.28500 1.000 27.90280 99 LYS A C 1
ATOM 1489 O O . LYS A 1 99 ? -17.16700 3.32700 40.96500 1.000 32.64018 99 LYS A O 1
ATOM 1508 N N . GLY A 1 100 ? -15.32600 4.43400 41.62400 1.000 25.14781 100 GLY A N 1
ATOM 1509 C CA . GLY A 1 100 ? -14.48200 3.26200 41.60300 1.000 24.34605 100 GLY A CA 1
ATOM 1510 C C . GLY A 1 100 ? -13.70800 3.03800 40.32400 1.000 28.13122 100 GLY A C 1
ATOM 1511 O O . GLY A 1 100 ? -12.97500 2.04300 40.23200 1.000 29.97369 100 GLY A O 1
ATOM 1515 N N . GLN A 1 101 ? -13.83600 3.91700 39.33500 1.000 27.34953 101 GLN A N 1
ATOM 1516 C CA . GLN A 1 101 ? -13.06200 3.75900 38.11300 1.000 27.90426 101 GLN A CA 1
ATOM 1517 C C . GLN A 1 101 ? -11.61200 4.15600 38.35600 1.000 29.41275 101 GLN A C 1
ATOM 1518 O O . GLN A 1 101 ? -11.32500 5.15900 39.01600 1.000 26.86392 101 GLN A O 1
ATOM 1532 N N . ARG A 1 102 ? -10.69600 3.36100 37.81900 1.000 26.19855 102 ARG A N 1
ATOM 1533 C CA . ARG A 1 102 ? -9.27000 3.57500 38.01300 1.000 27.75909 102 ARG A CA 1
ATOM 1534 C C . ARG A 1 102 ? -8.66700 4.22700 36.77700 1.000 29.96186 102 ARG A C 1
ATOM 1535 O O . ARG A 1 102 ? -8.96000 3.83300 35.64700 1.000 29.35600 102 ARG A O 1
ATOM 1556 N N . PHE A 1 103 ? -7.81900 5.22400 37.00100 1.000 23.20030 103 PHE A N 1
ATOM 1557 C CA . PHE A 1 103 ? -7.12000 5.93000 35.93400 1.000 25.23023 103 PHE A CA 1
ATOM 1558 C C . PHE A 1 103 ? -5.62700 5.73800 36.15300 1.000 28.85505 103 PHE A C 1
ATOM 1559 O O . PHE A 1 103 ? -5.09400 6.13200 37.19400 1.000 23.79766 103 PHE A O 1
ATOM 1576 N N . GLU A 1 104 ? -4.96400 5.10200 35.19200 1.000 26.99122 104 GLU A N 1
ATOM 1577 C CA . GLU A 1 104 ? -3.55300 4.76100 35.30800 1.000 25.64420 104 GLU A CA 1
ATOM 1578 C C . GLU A 1 104 ? -2.71300 5.80400 34.58600 1.000 26.25753 104 GLU A C 1
ATOM 1579 O O . GLU A 1 104 ? -3.01400 6.16600 33.44300 1.000 27.54769 104 GLU A O 1
ATOM 1591 N N . PHE A 1 105 ? -1.66000 6.27700 35.25600 1.000 24.60656 105 PHE A N 1
ATOM 1592 C CA . PHE A 1 105 ? -0.70400 7.22100 34.69300 1.000 23.38985 105 PHE A CA 1
ATOM 1593 C C . PHE A 1 105 ? 0.70000 6.65100 34.83900 1.000 23.35740 105 PHE A C 1
ATOM 1594 O O . PHE A 1 105 ? 1.09600 6.23700 35.93200 1.000 25.37424 105 PHE A O 1
ATOM 1611 N N . ASN A 1 106 ? 1.45800 6.65300 33.74700 1.000 24.39690 106 ASN A N 1
ATOM 1612 C CA . ASN A 1 106 ? 2.79900 6.07900 33.74700 1.000 24.72838 106 ASN A CA 1
ATOM 1613 C C . ASN A 1 106 ? 3.74200 6.94100 34.58500 1.000 25.62593 106 ASN A C 1
ATOM 1614 O O . ASN A 1 106 ? 3.90400 8.13600 34.31600 1.000 26.52988 106 ASN A O 1
ATOM 1625 N N . ARG A 1 107 ? 4.36500 6.33600 35.60500 1.000 28.29242 107 ARG A N 1
ATOM 1626 C CA . ARG A 1 107 ? 5.21300 7.10400 36.51600 1.000 29.42966 107 ARG A CA 1
ATOM 1627 C C . ARG A 1 107 ? 6.36300 7.77200 35.77600 1.000 33.62596 107 ARG A C 1
ATOM 1628 O O . ARG A 1 107 ? 6.57600 8.98400 35.90200 1.000 35.04522 107 ARG A O 1
ATOM 1649 N N . LYS A 1 108 ? 7.14500 6.98300 35.03400 1.000 33.59212 108 LYS A N 1
ATOM 1650 C CA . LYS A 1 108 ? 8.23500 7.53300 34.23400 1.000 34.97256 108 LYS A CA 1
ATOM 1651 C C . LYS A 1 108 ? 7.77700 8.77200 33.47900 1.000 39.05390 108 LYS A C 1
ATOM 1652 O O . LYS A 1 108 ? 8.35900 9.85600 33.60600 1.000 40.20685 108 LYS A O 1
ATOM 1671 N N . GLN A 1 109 ? 6.71400 8.61400 32.68800 1.000 32.32090 109 GLN A N 1
ATOM 1672 C CA . GLN A 1 109 ? 6.25100 9.68300 31.81100 1.000 31.02429 109 GLN A CA 1
ATOM 1673 C C . GLN A 1 109 ? 5.92800 10.94900 32.59300 1.000 32.53747 109 GLN A C 1
ATOM 1674 O O . GLN A 1 109 ? 6.29800 12.05200 32.17700 1.000 28.42660 109 GLN A O 1
ATOM 1688 N N . TYR A 1 110 ? 5.25000 10.81900 33.72900 1.000 24.48344 110 TYR A N 1
ATOM 1689 C CA . TYR A 1 110 ? 4.79700 12.00000 34.45400 1.000 27.76319 110 TYR A CA 1
ATOM 1690 C C . TYR A 1 110 ? 5.86500 12.56700 35.37300 1.000 27.75875 110 TYR A C 1
ATOM 1691 O O . TYR A 1 110 ? 5.86800 13.77700 35.63400 1.000 29.37253 110 TYR A O 1
ATOM 1709 N N . LEU A 1 111 ? 6.82400 11.75500 35.77700 1.000 33.76892 111 LEU A N 1
ATOM 1710 C CA . LEU A 1 111 ? 7.97300 12.30900 36.51900 1.000 39.00529 111 LEU A CA 1
ATOM 1711 C C . LEU A 1 111 ? 8.79200 13.13200 35.51500 1.000 38.51555 111 LEU A C 1
ATOM 1712 O O . LEU A 1 111 ? 9.24000 14.17700 35.90600 1.000 41.12593 111 LEU A O 1
ATOM 1728 N N . ASP A 1 112 ? 8.88600 12.76300 34.23800 1.000 38.10372 112 ASP A N 1
ATOM 1729 C CA . ASP A 1 112 ? 9.60000 13.59100 33.27100 1.000 42.24968 112 ASP A CA 1
ATOM 1730 C C . ASP A 1 112 ? 8.82700 14.86500 32.94500 1.000 37.97761 112 ASP A C 1
ATOM 1731 O O . ASP A 1 112 ? 9.42300 15.94300 32.82100 1.000 32.52152 112 ASP A O 1
ATOM 1740 N N . ILE A 1 113 ? 7.50400 14.76600 32.78700 1.000 31.58957 113 ILE A N 1
ATOM 1741 C CA . ILE A 1 113 ? 6.70200 15.96200 32.54800 1.000 28.22617 113 ILE A CA 1
ATOM 1742 C C . ILE A 1 113 ? 6.82400 16.92000 33.72500 1.000 26.88409 113 ILE A C 1
ATOM 1743 O O . ILE A 1 113 ? 6.93600 18.14000 33.54900 1.000 27.02696 113 ILE A O 1
ATOM 1759 N N . ALA A 1 114 ? 6.79800 16.38200 34.94700 1.000 24.05565 114 ALA A N 1
ATOM 1760 C CA . ALA A 1 114 ? 6.91300 17.22600 36.13000 1.000 27.38527 114 ALA A CA 1
ATOM 1761 C C . ALA A 1 114 ? 8.24300 17.96600 36.15200 1.000 32.47199 114 ALA A C 1
ATOM 1762 O O . ALA A 1 114 ? 8.29400 19.15600 36.48700 1.000 30.16454 114 ALA A O 1
ATOM 1769 N N . LYS A 1 115 ? 9.33400 17.28300 35.79600 1.000 31.28188 115 LYS A N 1
ATOM 1770 C CA . LYS A 1 115 ? 10.63200 17.95000 35.78400 1.000 38.69586 115 LYS A CA 1
ATOM 1771 C C . LYS A 1 115 ? 10.70700 19.01300 34.69400 1.000 30.51871 115 LYS A C 1
ATOM 1772 O O . LYS A 1 115 ? 11.36300 20.04200 34.89100 1.000 34.92295 115 LYS A O 1
ATOM 1791 N N . GLN A 1 116 ? 10.04700 18.80300 33.54900 1.000 32.49831 116 GLN A N 1
ATOM 1792 C CA . GLN A 1 116 ? 9.92400 19.89100 32.58200 1.000 31.52941 116 GLN A CA 1
ATOM 1793 C C . GLN A 1 116 ? 9.23600 21.09400 33.21600 1.000 31.77682 116 GLN A C 1
ATOM 1794 O O . GLN A 1 116 ? 9.70400 22.23200 33.10100 1.000 31.22128 116 GLN A O 1
ATOM 1808 N N . ALA A 1 117 ? 8.10100 20.85200 33.88300 1.000 30.21194 117 ALA A N 1
ATOM 1809 C CA . ALA A 1 117 ? 7.28900 21.94900 34.39800 1.000 24.06843 117 ALA A CA 1
ATOM 1810 C C . ALA A 1 117 ? 8.01200 22.71100 35.50200 1.000 26.70245 117 ALA A C 1
ATOM 1811 O O . ALA A 1 117 ? 7.96300 23.94600 35.54200 1.000 26.40006 117 ALA A O 1
ATOM 1818 N N . MET A 1 118 ? 8.68600 21.99500 36.41100 1.000 25.44316 118 MET A N 1
ATOM 1819 C CA . MET A 1 118 ? 9.37000 22.66700 37.51300 1.000 29.35828 118 MET A CA 1
ATOM 1820 C C . MET A 1 118 ? 10.49200 23.56600 37.01100 1.000 26.12760 118 MET A C 1
ATOM 1821 O O . MET A 1 118 ? 10.83500 24.55500 37.66800 1.000 30.12525 118 MET A O 1
ATOM 1835 N N . LYS A 1 119 ? 11.08300 23.23200 35.86600 1.000 25.12013 119 LYS A N 1
ATOM 1836 C CA . LYS A 1 119 ? 12.11400 24.05400 35.24700 1.000 33.61496 119 LYS A CA 1
ATOM 1837 C C . LYS A 1 119 ? 11.56700 24.94500 34.13900 1.000 34.39201 119 LYS A C 1
ATOM 1838 O O . LYS A 1 119 ? 12.34700 25.58100 33.42400 1.000 29.45356 119 LYS A O 1
ATOM 1857 N N . LEU A 1 120 ? 10.24700 25.00200 33.98000 1.000 31.77157 120 LEU A N 1
ATOM 1858 C CA . LEU A 1 120 ? 9.61100 25.86500 32.98600 1.000 27.69359 120 LEU A CA 1
ATOM 1859 C C . LEU A 1 120 ? 10.23500 25.67700 31.60400 1.000 33.92476 120 LEU A C 1
ATOM 1860 O O . LEU A 1 120 ? 10.48200 26.64100 30.87600 1.000 33.75010 120 LEU A O 1
ATOM 1876 N N . LYS A 1 121 ? 10.48900 24.42300 31.23700 1.000 29.15943 121 LYS A N 1
ATOM 1877 C CA . LYS A 1 121 ? 11.10000 24.08100 29.96400 1.000 34.67862 121 LYS A CA 1
ATOM 1878 C C . LYS A 1 121 ? 10.02900 23.73700 28.93700 1.000 33.03483 121 LYS A C 1
ATOM 1879 O O . LYS A 1 121 ? 9.05500 23.04300 29.25000 1.000 31.97190 121 LYS A O 1
ATOM 1898 N N . LEU A 1 122 ? 10.22500 24.20100 27.70100 1.000 29.54393 122 LEU A N 1
ATOM 1899 C CA . LEU A 1 122 ? 9.44100 23.73300 26.56100 1.000 27.28704 122 LEU A CA 1
ATOM 1900 C C . LEU A 1 122 ? 10.35700 22.95800 25.62600 1.000 38.42762 122 LEU A C 1
ATOM 1901 O O . LEU A 1 122 ? 11.25400 23.55900 25.01400 1.000 38.40541 122 LEU A O 1
ATOM 1917 N N . PRO A 1 123 ? 10.18800 21.64500 25.48300 1.000 37.82722 123 PRO A N 1
ATOM 1918 C CA . PRO A 1 123 ? 11.08700 20.87900 24.60100 1.000 35.43168 123 PRO A CA 1
ATOM 1919 C C . PRO A 1 123 ? 11.04600 21.39400 23.17000 1.000 40.27669 123 PRO A C 1
ATOM 1920 O O . PRO A 1 123 ? 9.98300 21.47900 22.54900 1.000 39.72490 123 PRO A O 1
ATOM 1931 N N . GLY A 1 124 ? 12.22000 21.73600 22.64600 1.000 41.24435 124 GLY A N 1
ATOM 1932 C CA . GLY A 1 124 ? 12.35200 22.15700 21.26900 1.000 36.07028 124 GLY A CA 1
ATOM 1933 C C . GLY A 1 124 ? 11.95000 23.58500 20.98000 1.000 39.81422 124 GLY A C 1
ATOM 1934 O O . GLY A 1 124 ? 11.96300 23.98600 19.80900 1.000 40.34103 124 GLY A O 1
ATOM 1938 N N . ILE A 1 125 ? 11.59600 24.36600 21.99600 1.000 34.66311 125 ILE A N 1
ATOM 1939 C CA . ILE A 1 125 ? 11.18700 25.75500 21.82300 1.000 32.99662 125 ILE A CA 1
ATOM 1940 C C . ILE A 1 125 ? 12.08500 26.62700 22.69000 1.000 43.42065 125 ILE A C 1
ATOM 1941 O O . ILE A 1 125 ? 12.27800 26.34500 23.87900 1.000 38.74157 125 ILE A O 1
ATOM 1957 N N . ASN A 1 126 ? 12.62700 27.68600 22.09000 1.000 40.87070 126 ASN A N 1
ATOM 1958 C CA . ASN A 1 126 ? 13.57700 28.57300 22.75800 1.000 44.24921 126 ASN A CA 1
ATOM 1959 C C . ASN A 1 126 ? 12.85100 29.64500 23.57600 1.000 47.37093 126 ASN A C 1
ATOM 1960 O O . ASN A 1 126 ? 12.93500 30.84400 23.31100 1.000 42.97138 126 ASN A O 1
ATOM 1971 N N . CYS A 1 127 ? 12.13500 29.19100 24.60300 1.000 36.01341 127 CYS A N 1
ATOM 1972 C CA . CYS A 1 127 ? 11.45000 30.12100 25.48700 1.000 30.83712 127 CYS A CA 1
ATOM 1973 C C . CYS A 1 127 ? 11.05400 29.41900 26.77500 1.000 32.47719 127 CYS A C 1
ATOM 1974 O O . CYS A 1 127 ? 10.80300 28.21100 26.79200 1.000 31.98162 127 CYS A O 1
ATOM 1982 N N . VAL A 1 128 ? 11.01900 30.20200 27.85600 1.000 31.68012 128 VAL A N 1
ATOM 1983 C CA . VAL A 1 128 ? 10.40000 29.74600 29.09200 1.000 31.34129 128 VAL A CA 1
ATOM 1984 C C . VAL A 1 128 ? 8.96400 29.31200 28.80100 1.000 30.00540 128 VAL A C 1
ATOM 1985 O O . VAL A 1 128 ? 8.28500 29.86700 27.92900 1.000 30.11990 128 VAL A O 1
ATOM 1998 N N . ASP A 1 129 ? 8.50500 28.29200 29.52800 1.000 32.07348 129 ASP A N 1
ATOM 1999 C CA . ASP A 1 129 ? 7.11000 27.88200 29.47800 1.000 24.97000 129 ASP A CA 1
ATOM 2000 C C . ASP A 1 129 ? 6.26800 28.95500 30.16000 1.000 25.23029 129 ASP A C 1
ATOM 2001 O O . ASP A 1 129 ? 5.96900 28.84900 31.36000 1.000 23.49879 129 ASP A O 1
ATOM 2010 N N . ILE A 1 130 ? 5.90600 29.99000 29.40500 1.000 22.33572 130 ILE A N 1
ATOM 2011 C CA . ILE A 1 130 ? 5.19100 31.12500 29.98500 1.000 20.26291 130 ILE A CA 1
ATOM 2012 C C . ILE A 1 130 ? 3.85100 30.70600 30.59200 1.000 22.23476 130 ILE A C 1
ATOM 2013 O O . ILE A 1 130 ? 3.53500 31.15600 31.70300 1.000 21.45600 130 ILE A O 1
ATOM 2029 N N . PRO A 1 131 ? 3.02000 29.90000 29.91800 1.000 20.60366 131 PRO A N 1
ATOM 2030 C CA . PRO A 1 131 ? 1.73300 29.53100 30.53500 1.000 19.23491 131 PRO A CA 1
ATOM 2031 C C . PRO A 1 131 ? 1.88500 28.79900 31.85400 1.000 19.63387 131 PRO A C 1
ATOM 2032 O O . PRO A 1 131 ? 1.08100 29.00800 32.77200 1.000 19.78950 131 PRO A O 1
ATOM 2043 N N . THR A 1 132 ? 2.89600 27.93700 31.98000 1.000 18.00847 132 THR A N 1
ATOM 2044 C CA . THR A 1 132 ? 3.10200 27.24300 33.24600 1.000 18.66455 132 THR A CA 1
ATOM 2045 C C . THR A 1 132 ? 3.61200 28.20700 34.31100 1.000 19.26614 132 THR A C 1
ATOM 2046 O O . THR A 1 132 ? 3.20200 28.12900 35.47400 1.000 20.06192 132 THR A O 1
ATOM 2057 N N . ALA A 1 133 ? 4.48800 29.13900 33.92800 1.000 19.88335 133 ALA A N 1
ATOM 2058 C CA . ALA A 1 133 ? 4.94500 30.14700 34.87900 1.000 18.44098 133 ALA A CA 1
ATOM 2059 C C . ALA A 1 133 ? 3.78300 31.00400 35.36900 1.000 21.03723 133 ALA A C 1
ATOM 2060 O O . ALA A 1 133 ? 3.71200 31.34600 36.55400 1.000 22.45640 133 ALA A O 1
ATOM 2067 N N . LEU A 1 134 ? 2.86200 31.36300 34.46900 1.000 18.78651 134 LEU A N 1
ATOM 2068 C CA . LEU A 1 134 ? 1.69000 32.13100 34.87200 1.000 20.86266 134 LEU A CA 1
ATOM 2069 C C . LEU A 1 134 ? 0.76300 31.30900 35.75500 1.000 20.76668 134 LEU A C 1
ATOM 2070 O O . LEU A 1 134 ? 0.11700 31.85800 36.65400 1.000 22.53361 134 LEU A O 1
ATOM 2086 N N . ALA A 1 135 ? 0.66700 30.00100 35.50600 1.000 19.72863 135 ALA A N 1
ATOM 2087 C CA . ALA A 1 135 ? -0.10800 29.14100 36.39300 1.000 16.59902 135 ALA A CA 1
ATOM 2088 C C . ALA A 1 135 ? 0.45500 29.17200 37.80800 1.000 18.03022 135 ALA A C 1
ATOM 2089 O O . ALA A 1 135 ? -0.29800 29.18400 38.78700 1.000 22.16174 135 ALA A O 1
ATOM 2096 N N . PHE A 1 136 ? 1.78200 29.18400 37.93500 1.000 21.03306 136 PHE A N 1
ATOM 2097 C CA . PHE A 1 136 ? 2.39200 29.30900 39.25300 1.000 20.91191 136 PHE A CA 1
ATOM 2098 C C . PHE A 1 136 ? 2.11100 30.67800 39.85900 1.000 19.22301 136 PHE A C 1
ATOM 2099 O O . PHE A 1 136 ? 1.78700 30.78100 41.04800 1.000 21.54169 136 PHE A O 1
ATOM 2116 N N . LEU A 1 137 ? 2.22800 31.74000 39.05800 1.000 18.68370 137 LEU A N 1
ATOM 2117 C CA . LEU A 1 137 ? 2.01200 33.08600 39.58100 1.000 19.63212 137 LEU A CA 1
ATOM 2118 C C . LEU A 1 137 ? 0.55800 33.29500 39.99100 1.000 22.51489 137 LEU A C 1
ATOM 2119 O O . LEU A 1 137 ? 0.28000 34.11100 40.87700 1.000 22.06944 137 LEU A O 1
ATOM 2135 N N . GLU A 1 138 ? -0.37700 32.57200 39.36800 1.000 22.02972 138 GLU A N 1
ATOM 2136 C CA . GLU A 1 138 ? -1.76200 32.60300 39.82700 1.000 20.38858 138 GLU A CA 1
ATOM 2137 C C . GLU A 1 138 ? -1.86900 32.13700 41.27200 1.000 22.57757 138 GLU A C 1
ATOM 2138 O O . GLU A 1 138 ? -2.65000 32.68600 42.05800 1.000 25.11675 138 GLU A O 1
ATOM 2150 N N . GLU A 1 139 ? -1.10700 31.10000 41.63000 1.000 23.88664 139 GLU A N 1
ATOM 2151 C CA . GLU A 1 139 ? -1.10400 30.61600 43.00500 1.000 20.43265 139 GLU A CA 1
ATOM 2152 C C . GLU A 1 139 ? -0.48400 31.64200 43.94500 1.000 24.31468 139 GLU A C 1
ATOM 2153 O O . GLU A 1 139 ? -0.97100 31.83800 45.06500 1.000 24.21318 139 GLU A O 1
ATOM 2165 N N . VAL A 1 140 ? 0.58800 32.30700 43.51100 1.000 23.62375 140 VAL A N 1
ATOM 2166 C CA . VAL A 1 140 ? 1.16300 33.38200 44.31400 1.000 22.24027 140 VAL A CA 1
ATOM 2167 C C . VAL A 1 140 ? 0.11700 34.46200 44.56000 1.000 23.92454 140 VAL A C 1
ATOM 2168 O O . VAL A 1 140 ? -0.07000 34.92900 45.69100 1.000 24.46284 140 VAL A O 1
ATOM 2181 N N . LEU A 1 141 ? -0.59000 34.86400 43.49900 1.000 25.18335 141 LEU A N 1
ATOM 2182 C CA . LEU A 1 141 ? -1.60100 35.91100 43.62400 1.000 27.98415 141 LEU A CA 1
ATOM 2183 C C . LEU A 1 141 ? -2.72100 35.48400 44.56400 1.000 24.62033 141 LEU A C 1
ATOM 2184 O O . LEU A 1 141 ? -3.10500 36.23300 45.46900 1.000 26.21516 141 LEU A O 1
ATOM 2200 N N . ALA A 1 142 ? -3.25900 34.27800 44.36500 1.000 23.06360 142 ALA A N 1
ATOM 2201 C CA . ALA A 1 142 ? -4.35100 33.80600 45.21200 1.000 23.91548 142 ALA A CA 1
ATOM 2202 C C . ALA A 1 142 ? -3.93400 33.76600 46.67400 1.000 26.76168 142 ALA A C 1
ATOM 2203 O O . ALA A 1 142 ? -4.71200 34.13200 47.56200 1.000 29.33986 142 ALA A O 1
ATOM 2210 N N . THR A 1 143 ? -2.70400 33.32800 46.94400 1.000 25.02468 143 THR A N 1
ATOM 2211 C CA . THR A 1 143 ? -2.23400 33.25400 48.32300 1.000 25.50356 143 THR A CA 1
ATOM 2212 C C . THR A 1 143 ? -2.00800 34.64500 48.90300 1.000 30.67128 143 THR A C 1
ATOM 2213 O O . THR A 1 143 ? -2.35100 34.90200 50.06300 1.000 33.27548 143 THR A O 1
ATOM 2224 N N . ALA A 1 144 ? -1.43700 35.55800 48.11300 1.000 25.13482 144 ALA A N 1
ATOM 2225 C CA . ALA A 1 144 ? -1.24100 36.92300 48.59100 1.000 23.02441 144 ALA A CA 1
ATOM 2226 C C . ALA A 1 144 ? -2.57200 37.61600 48.84400 1.000 26.89107 144 ALA A C 1
ATOM 2227 O O . ALA A 1 144 ? -2.68000 38.42500 49.77100 1.000 36.89854 144 ALA A O 1
ATOM 2234 N N . LEU A 1 145 ? -3.59600 37.30000 48.05000 1.000 27.58197 145 LEU A N 1
ATOM 2235 C CA . LEU A 1 145 ? -4.89600 37.93700 48.23700 1.000 35.09406 145 LEU A CA 1
ATOM 2236 C C . LEU A 1 145 ? -5.54300 37.50500 49.54800 1.000 37.90270 145 LEU A C 1
ATOM 2237 O O . LEU A 1 145 ? -6.03000 38.34800 50.31000 1.000 39.12645 145 LEU A O 1
ATOM 2253 N N . LYS A 1 146 ? -5.58400 36.19500 49.82300 1.000 42.68562 146 LYS A N 1
ATOM 2254 C CA . LYS A 1 146 ? -6.08600 35.74300 51.11800 1.000 40.68123 146 LYS A CA 1
ATOM 2255 C C . LYS A 1 146 ? -5.37500 36.47100 52.24500 1.000 47.23915 146 LYS A C 1
ATOM 2256 O O . LYS A 1 146 ? -5.98100 36.84400 53.25500 1.000 51.72523 146 LYS A O 1
ATOM 2275 N N . ASP A 1 147 ? -4.06900 36.65200 52.08600 1.000 37.59178 147 ASP A N 1
ATOM 2276 C CA . ASP A 1 147 ? -3.19200 37.21000 53.10200 1.000 38.47915 147 ASP A CA 1
ATOM 2277 C C . ASP A 1 147 ? -3.48800 38.67300 53.38300 1.000 42.12970 147 ASP A C 1
ATOM 2278 O O . ASP A 1 147 ? -2.92900 39.22200 54.33900 1.000 45.99783 147 ASP A O 1
ATOM 2287 N N . THR A 1 148 ? -4.36200 39.30300 52.59400 1.000 44.64120 148 THR A N 1
ATOM 2288 C CA . THR A 1 148 ? -4.74500 40.69600 52.78500 1.000 40.16621 148 THR A CA 1
ATOM 2289 C C . THR A 1 148 ? -6.19700 40.85900 53.22500 1.000 47.45795 148 THR A C 1
ATOM 2290 O O . THR A 1 148 ? -6.68400 41.99300 53.30400 1.000 49.12257 148 THR A O 1
ATOM 2301 N N . GLU A 1 149 ? -6.90900 39.76600 53.50500 1.000 57.07381 149 GLU A N 1
ATOM 2302 C CA . GLU A 1 149 ? -8.36500 39.85300 53.55800 1.000 66.41357 149 GLU A CA 1
ATOM 2303 C C . GLU A 1 149 ? -8.88400 40.64600 54.75200 1.000 59.71516 149 GLU A C 1
ATOM 2304 O O . GLU A 1 149 ? -10.09700 40.87100 54.83600 1.000 62.65104 149 GLU A O 1
ATOM 2316 N N . GLY A 1 150 ? -8.01400 41.08700 55.65600 1.000 56.30717 150 GLY A N 1
ATOM 2317 C CA . GLY A 1 150 ? -8.42700 41.98300 56.71700 1.000 52.04581 150 GLY A CA 1
ATOM 2318 C C . GLY A 1 150 ? -8.01500 43.41900 56.46300 1.000 53.96197 150 GLY A C 1
ATOM 2319 O O . GLY A 1 150 ? -7.99000 44.23600 57.38900 1.000 49.28069 150 GLY A O 1
ATOM 2323 N N . SER A 1 151 ? -7.68700 43.74400 55.20900 1.000 44.57645 151 SER A N 1
ATOM 2324 C CA . SER A 1 151 ? -7.25700 45.09800 54.86000 1.000 39.60901 151 SER A CA 1
ATOM 2325 C C . SER A 1 151 ? -7.72500 45.39100 53.43700 1.000 44.67369 151 SER A C 1
ATOM 2326 O O . SER A 1 151 ? -7.12900 44.90500 52.47000 1.000 39.54879 151 SER A O 1
ATOM 2334 N N . GLN A 1 152 ? -8.78800 46.19000 53.32300 1.000 39.59744 152 GLN A N 1
ATOM 2335 C CA . GLN A 1 152 ? -9.29200 46.58200 52.01100 1.000 38.06001 152 GLN A CA 1
ATOM 2336 C C . GLN A 1 152 ? -8.22600 47.31600 51.20700 1.000 33.32088 152 GLN A C 1
ATOM 2337 O O . GLN A 1 152 ? -8.13100 47.14400 49.98600 1.000 33.99839 152 GLN A O 1
ATOM 2351 N N . ASP A 1 153 ? -7.40900 48.13400 51.87500 1.000 35.18081 153 ASP A N 1
ATOM 2352 C CA . ASP A 1 153 ? -6.37600 48.88700 51.17100 1.000 38.87188 153 ASP A CA 1
ATOM 2353 C C . ASP A 1 153 ? -5.33800 47.95900 50.55200 1.000 31.01741 153 ASP A C 1
ATOM 2354 O O . ASP A 1 153 ? -4.96400 48.11700 49.38400 1.000 30.80317 153 ASP A O 1
ATOM 2363 N N . ASP A 1 154 ? -4.83500 47.00000 51.33200 1.000 31.27730 154 ASP A N 1
ATOM 2364 C CA . ASP A 1 154 ? -3.78400 46.12400 50.82500 1.000 29.80590 154 ASP A CA 1
ATOM 2365 C C . ASP A 1 154 ? -4.29600 45.26200 49.67800 1.000 28.12674 154 ASP A C 1
ATOM 2366 O O . ASP A 1 154 ? -3.57500 45.02400 48.70200 1.000 28.07107 154 ASP A O 1
ATOM 2375 N N . ARG A 1 155 ? -5.54000 44.78800 49.77700 1.000 29.49970 155 ARG A N 1
ATOM 2376 C CA . ARG A 1 155 ? -6.12600 44.01400 48.69000 1.000 32.39308 155 ARG A CA 1
ATOM 2377 C C . ARG A 1 155 ? -6.28400 44.86200 47.43600 1.000 30.07460 155 ARG A C 1
ATOM 2378 O O . ARG A 1 155 ? -5.97800 44.41100 46.32600 1.000 27.11180 155 ARG A O 1
ATOM 2399 N N . MET A 1 156 ? -6.76900 46.09600 47.59300 1.000 27.81558 156 MET A N 1
ATOM 2400 C CA . MET A 1 156 ? -6.94100 46.98600 46.44900 1.000 29.10548 156 MET A CA 1
ATOM 2401 C C . MET A 1 156 ? -5.60500 47.29600 45.78600 1.000 30.69008 156 MET A C 1
ATOM 2402 O O . MET A 1 156 ? -5.50500 47.31200 44.55400 1.000 26.42758 156 MET A O 1
ATOM 2416 N N . ALA A 1 157 ? -4.56700 47.55100 46.58600 1.000 26.68482 157 ALA A N 1
ATOM 2417 C CA . ALA A 1 157 ? -3.25700 47.84400 46.01500 1.000 30.05773 157 ALA A CA 1
ATOM 2418 C C . ALA A 1 157 ? -2.71000 46.64100 45.25900 1.000 28.02014 157 ALA A C 1
ATOM 2419 O O . ALA A 1 157 ? -2.08500 46.78900 44.20200 1.000 25.46016 157 ALA A O 1
ATOM 2426 N N . LEU A 1 158 ? -2.93800 45.43800 45.78800 1.000 27.16866 158 LEU A N 1
ATOM 2427 C CA . LEU A 1 158 ? -2.44500 44.22900 45.13900 1.000 24.60624 158 LEU A CA 1
ATOM 2428 C C . LEU A 1 158 ? -3.14900 44.00300 43.80700 1.000 25.34473 158 LEU A C 1
ATOM 2429 O O . LEU A 1 158 ? -2.49900 43.74400 42.78700 1.000 25.03305 158 LEU A O 1
ATOM 2445 N N . LYS A 1 159 ? -4.47800 44.13000 43.7890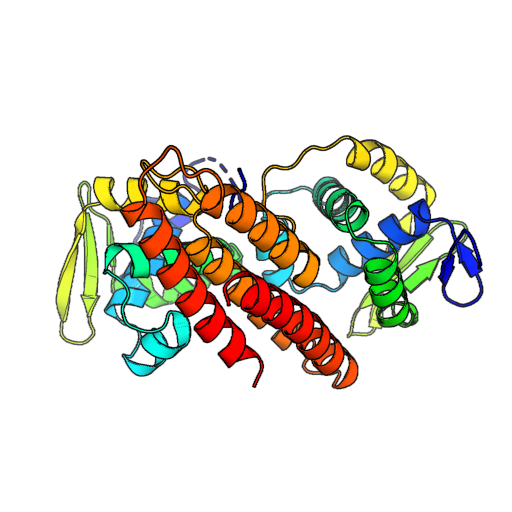0 1.000 24.07766 159 LYS A N 1
ATOM 2446 C CA . LYS A 1 159 ? -5.21700 43.97700 42.54000 1.000 26.62807 159 LYS A CA 1
ATOM 2447 C C . LYS A 1 159 ? -4.83100 45.05300 41.53000 1.000 22.72316 159 LYS A C 1
ATOM 2448 O O . LYS A 1 159 ? -4.63900 44.76800 40.34300 1.000 25.77021 159 LYS A O 1
ATOM 2467 N N . ALA A 1 160 ? -4.73700 46.30800 41.97900 1.000 24.65881 160 ALA A N 1
ATOM 2468 C CA . ALA A 1 160 ? -4.44500 47.39900 41.05300 1.000 23.74352 160 ALA A CA 1
ATOM 2469 C C . ALA A 1 160 ? -3.06000 47.24900 40.43700 1.000 22.12058 160 ALA A C 1
ATOM 2470 O O . ALA A 1 160 ? -2.87600 47.47700 39.23500 1.000 24.33097 160 ALA A O 1
ATOM 2477 N N . ASP A 1 161 ? -2.06800 46.88600 41.25000 1.000 22.98912 161 ASP A N 1
ATOM 2478 C CA . ASP A 1 161 ? -0.71000 46.72900 40.74300 1.000 23.31118 161 ASP A CA 1
ATOM 2479 C C . ASP A 1 161 ? -0.60100 45.52400 39.81700 1.000 23.48234 161 ASP A C 1
ATOM 2480 O O . ASP A 1 161 ? 0.06400 45.58600 38.77800 1.000 23.79106 161 ASP A O 1
ATOM 2489 N N . THR A 1 162 ? -1.24200 44.41700 40.17600 1.000 25.95775 162 THR A N 1
ATOM 2490 C CA . THR A 1 162 ? -1.18900 43.24300 39.31400 1.000 22.44025 162 THR A CA 1
ATOM 2491 C C . THR A 1 162 ? -1.96900 43.47600 38.02700 1.000 22.33274 162 THR A C 1
ATOM 2492 O O . THR A 1 162 ? -1.52100 43.08800 36.94300 1.000 23.33671 162 THR A O 1
ATOM 2503 N N . SER A 1 163 ? -3.13400 44.11600 38.12700 1.000 24.63595 163 SER A N 1
ATOM 2504 C CA . SER A 1 163 ? -3.91700 44.41100 36.93300 1.000 27.18391 163 SER A CA 1
ATOM 2505 C C . SER A 1 163 ? -3.13200 45.28000 35.95800 1.000 28.85345 163 SER A C 1
ATOM 2506 O O . SER A 1 163 ? -3.14500 45.03200 34.74700 1.000 25.85424 163 SER A O 1
ATOM 2514 N N . ALA A 1 164 ? -2.44200 46.30500 36.46200 1.000 25.54150 164 ALA A N 1
ATOM 2515 C CA . ALA A 1 164 ? -1.63300 47.14300 35.58200 1.000 27.41238 164 ALA A CA 1
ATOM 2516 C C . ALA A 1 164 ? -0.56600 46.31800 34.87000 1.000 28.57952 164 ALA A C 1
ATOM 2517 O O . ALA A 1 164 ? -0.33700 46.48700 33.66500 1.000 27.19244 164 ALA A O 1
ATOM 2524 N N . ALA A 1 165 ? 0.08300 45.40500 35.59500 1.000 24.48990 165 ALA A N 1
ATOM 2525 C CA . ALA A 1 165 ? 1.14200 44.60000 34.99600 1.000 23.76856 165 ALA A CA 1
ATOM 2526 C C . ALA A 1 165 ? 0.58100 43.61600 33.97600 1.000 24.12627 165 ALA A C 1
ATOM 2527 O O . ALA A 1 165 ? 1.17900 43.40700 32.91500 1.000 26.57822 165 ALA A O 1
ATOM 2534 N N . ILE A 1 166 ? -0.56300 43.00000 34.27800 1.000 24.39933 166 ILE A N 1
ATOM 2535 C CA . ILE A 1 166 ? -1.12200 42.02000 33.35200 1.000 23.36441 166 ILE A CA 1
ATOM 2536 C C . ILE A 1 166 ? -1.65400 42.72000 32.10400 1.000 35.90233 166 ILE A C 1
ATOM 2537 O O . ILE A 1 166 ? -1.58400 42.16500 31.00100 1.000 32.92866 166 ILE A O 1
ATOM 2553 N N . ASN A 1 167 ? -2.13800 43.96000 32.23700 1.000 28.55317 167 ASN A N 1
ATOM 2554 C CA . ASN A 1 167 ? -2.58800 44.70200 31.06000 1.000 34.20347 167 ASN A CA 1
ATOM 2555 C C . ASN A 1 167 ? -1.41100 45.10300 30.17600 1.000 34.68558 167 ASN A C 1
ATOM 2556 O O . ASN A 1 167 ? -1.49300 45.02300 28.94600 1.000 39.31201 167 ASN A O 1
ATOM 2567 N N . HIS A 1 168 ? -0.31600 45.55900 30.78700 1.000 34.20556 168 HIS A N 1
ATOM 2568 C CA . HIS A 1 168 ? 0.89100 45.85800 30.02400 1.000 35.80903 168 HIS A CA 1
ATOM 2569 C C . HIS A 1 168 ? 1.34300 44.63900 29.23000 1.000 36.45412 168 HIS A C 1
ATOM 2570 O O . HIS A 1 168 ? 1.82600 44.76300 28.09900 1.000 34.49123 168 HIS A O 1
ATOM 2584 N N . PHE A 1 169 ? 1.17100 43.45000 29.80100 1.000 26.45887 169 PHE A N 1
ATOM 2585 C CA . PHE A 1 169 ? 1.58100 42.20700 29.15400 1.000 31.76733 169 PHE A CA 1
ATOM 2586 C C . PHE A 1 169 ? 0.60200 41.83400 28.04800 1.000 29.13186 169 PHE A C 1
ATOM 2587 O O . PHE A 1 169 ? 1.02400 41.32900 27.00000 1.000 33.84456 169 PHE A O 1
ATOM 2604 N N . ARG A 1 170 ? -0.68300 42.15300 28.22400 1.000 32.52108 170 ARG A N 1
ATOM 2605 C CA . ARG A 1 170 ? -1.64300 42.02400 27.13100 1.000 40.01199 170 ARG A CA 1
ATOM 2606 C C . ARG A 1 170 ? -1.24300 42.88800 25.94100 1.000 46.68692 170 ARG A C 1
ATOM 2607 O O . ARG A 1 170 ? -1.24500 42.43000 24.79200 1.000 45.15587 170 ARG A O 1
ATOM 2628 N N . GLU A 1 171 ? -0.93500 44.16200 26.20000 1.000 46.45323 171 GLU A N 1
ATOM 2629 C CA . GLU A 1 171 ? -0.60600 45.08400 25.11900 1.000 45.26144 171 GLU A CA 1
ATOM 2630 C C . GLU A 1 171 ? 0.58400 44.58900 24.31100 1.000 48.24726 171 GLU A C 1
ATOM 2631 O O . GLU A 1 171 ? 0.64300 44.80300 23.09600 1.000 49.07062 171 GLU A O 1
ATOM 2643 N N . MET A 1 172 ? 1.53200 43.91700 24.96400 1.000 36.33583 172 MET A N 1
ATOM 2644 C CA . MET A 1 172 ? 2.71000 43.42100 24.26300 1.000 41.41654 172 MET A CA 1
ATOM 2645 C C . MET A 1 172 ? 2.34100 42.36500 23.22900 1.000 42.94302 172 MET A C 1
ATOM 2646 O O . MET A 1 172 ? 3.03700 42.22600 22.21700 1.000 42.25125 172 MET A O 1
ATOM 2660 N N . LEU A 1 173 ? 1.24800 41.63100 23.44700 1.000 41.63841 173 LEU A N 1
ATOM 2661 C CA . LEU A 1 173 ? 0.81300 40.57700 22.53900 1.000 48.59566 173 LEU A CA 1
ATOM 2662 C C . LEU A 1 173 ? -0.24500 41.03500 21.54200 1.000 49.92267 173 LEU A C 1
ATOM 2663 O O . LEU A 1 173 ? -0.67800 40.23300 20.70800 1.000 48.87888 173 LEU A O 1
ATOM 2679 N N . LYS A 1 174 ? -0.67500 42.28900 21.60800 1.000 49.91078 174 LYS A N 1
ATOM 2680 C CA . LYS A 1 174 ? -1.81700 42.74900 20.82300 1.000 62.56186 174 LYS A CA 1
ATOM 2681 C C . LYS A 1 174 ? -1.36900 43.37600 19.50800 1.000 62.28251 174 LYS A C 1
ATOM 2682 O O . LYS A 1 174 ? -0.23600 43.18200 19.07000 1.000 54.17593 174 LYS A O 1
ATOM 2701 N N . LYS B 1 13 ? 14.62300 65.67100 44.23300 1.000 54.42410 13 LYS B N 1
ATOM 2702 C CA . LYS B 1 13 ? 14.09300 64.42100 44.76500 1.000 44.23209 13 LYS B CA 1
ATOM 2703 C C . LYS B 1 13 ? 15.06600 63.83300 45.78300 1.000 46.52030 13 LYS B C 1
ATOM 2704 O O . LYS B 1 13 ? 16.28000 63.97200 45.64200 1.000 48.80216 13 LYS B O 1
ATOM 2722 N N . LEU B 1 14 ? 14.52300 63.18500 46.81100 1.000 40.45116 14 LEU B N 1
ATOM 2723 C CA . LEU B 1 14 ? 15.35200 62.65400 47.88600 1.000 31.67890 14 LEU B CA 1
ATOM 2724 C C . LEU B 1 14 ? 16.08700 61.41700 47.38500 1.000 28.56776 14 LEU B C 1
ATOM 2725 O O . LEU B 1 14 ? 15.48500 60.53300 46.77100 1.000 29.39638 14 LEU B O 1
ATOM 2741 N N . TYR B 1 15 ? 17.40300 61.37400 47.60600 1.000 27.91289 15 TYR B N 1
ATOM 2742 C CA . TYR B 1 15 ? 18.18000 60.23300 47.12900 1.000 25.12603 15 TYR B CA 1
ATOM 2743 C C . TYR B 1 15 ? 17.84800 58.98000 47.92400 1.000 24.77227 15 TYR B C 1
ATOM 2744 O O . TYR B 1 15 ? 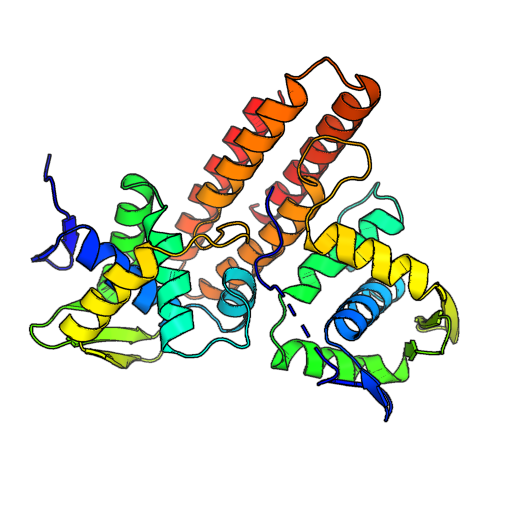17.67200 57.89800 47.34800 1.000 21.91889 15 TYR B O 1
ATOM 2762 N N . ASP B 1 16 ? 17.76800 59.10700 49.24200 1.000 27.70364 16 ASP B N 1
ATOM 2763 C CA . ASP B 1 16 ? 17.44700 57.99000 50.11400 1.000 25.93382 16 ASP B CA 1
ATOM 2764 C C . ASP B 1 16 ? 15.92600 57.88300 50.25600 1.000 24.58116 16 ASP B C 1
ATOM 2765 O O . ASP B 1 16 ? 15.17500 58.46800 49.47100 1.000 23.98077 16 ASP B O 1
ATOM 2774 N N . PHE B 1 17 ? 15.46100 57.14000 51.26000 1.000 22.35606 17 PHE B N 1
ATOM 2775 C CA . PHE B 1 17 ? 14.04800 56.90100 51.50600 1.000 26.25667 17 PHE B CA 1
ATOM 2776 C C . PHE B 1 17 ? 13.66100 57.44000 52.87900 1.000 23.77505 17 PHE B C 1
ATOM 2777 O O . PHE B 1 17 ? 14.51500 57.70300 53.72900 1.000 26.07261 17 PHE B O 1
ATOM 2794 N N . THR B 1 18 ? 12.35700 57.59400 53.09900 1.000 28.67601 18 THR B N 1
ATOM 2795 C CA . THR B 1 18 ? 11.82500 58.00100 54.39400 1.000 27.62880 18 THR B CA 1
ATOM 2796 C C . THR B 1 18 ? 10.94200 56.89100 54.94700 1.000 24.33143 18 THR B C 1
ATOM 2797 O O . THR B 1 18 ? 10.02000 56.42600 54.26700 1.000 25.70230 18 THR B O 1
ATOM 2808 N N . LEU B 1 19 ? 11.22100 56.47100 56.17900 1.000 23.45647 19 LEU B N 1
ATOM 2809 C CA . LEU B 1 19 ? 10.43500 55.44000 56.85100 1.000 23.63569 19 LEU B CA 1
ATOM 2810 C C . LEU B 1 19 ? 10.12200 55.93300 58.25800 1.000 25.50672 19 LEU B C 1
ATOM 2811 O O . LEU B 1 19 ? 11.03300 56.11100 59.07500 1.000 24.77692 19 LEU B O 1
ATOM 2827 N N . ASN B 1 20 ? 8.83800 56.17000 58.52600 1.000 25.01484 20 ASN B N 1
ATOM 2828 C CA . ASN B 1 20 ? 8.37900 56.62200 59.83800 1.000 24.93944 20 ASN B CA 1
ATOM 2829 C C . ASN B 1 20 ? 9.15900 57.84700 60.30100 1.000 26.07472 20 ASN B C 1
ATOM 2830 O O . ASN B 1 20 ? 9.58000 57.94500 61.45600 1.000 26.17395 20 ASN B O 1
ATOM 2841 N N . GLY B 1 21 ? 9.35400 58.79200 59.38600 1.000 25.70102 21 GLY B N 1
ATOM 2842 C CA . GLY B 1 21 ? 10.03800 60.02700 59.69100 1.000 31.68248 21 GLY B CA 1
ATOM 2843 C C . GLY B 1 21 ? 11.54600 59.94300 59.72200 1.000 32.40579 21 GLY B C 1
ATOM 2844 O O . GLY B 1 21 ? 12.19800 60.94400 60.04400 1.000 30.37460 21 GLY B O 1
ATOM 2848 N N . MET B 1 22 ? 12.12200 58.79000 59.40000 1.000 25.27711 22 MET B N 1
ATOM 2849 C CA . MET B 1 22 ? 13.56300 58.58100 59.42000 1.000 24.78322 22 MET B CA 1
ATOM 2850 C C . MET B 1 22 ? 14.07700 58.42300 57.99700 1.000 31.35311 22 MET B C 1
ATOM 2851 O O . MET B 1 22 ? 13.50000 57.67300 57.20400 1.000 25.88378 22 MET B O 1
ATOM 2865 N N . THR B 1 23 ? 15.17000 59.11100 57.68400 1.000 26.74979 23 THR B N 1
ATOM 2866 C CA . THR B 1 23 ? 15.86000 58.91100 56.41500 1.000 26.62606 23 THR B CA 1
ATOM 2867 C C . THR B 1 23 ? 16.65500 57.61000 56.48300 1.000 22.27701 23 THR B C 1
ATOM 2868 O O . THR B 1 23 ? 17.48400 57.43400 57.38400 1.000 24.32295 23 THR B O 1
ATOM 2879 N N . VAL B 1 24 ? 16.40300 56.69600 55.54300 1.000 23.26475 24 VAL B N 1
ATOM 2880 C CA . VAL B 1 24 ? 17.06700 55.39700 55.51100 1.000 23.63827 24 VAL B CA 1
ATOM 2881 C C . VAL B 1 24 ? 17.55700 55.11000 54.09800 1.000 23.30888 24 VAL B C 1
ATOM 2882 O O . VAL B 1 24 ? 16.88700 55.44900 53.11600 1.000 22.81156 24 VAL B O 1
ATOM 2895 N N . THR B 1 25 ? 18.71900 54.46600 54.00100 1.000 22.03012 25 THR B N 1
ATOM 2896 C CA . THR B 1 25 ? 19.27200 54.09700 52.71000 1.000 24.79595 25 THR B CA 1
ATOM 2897 C C . THR B 1 25 ? 18.51400 52.90700 52.12200 1.000 25.01832 25 THR B C 1
ATOM 2898 O O . THR B 1 25 ? 17.76600 52.20200 52.80700 1.000 23.10863 25 THR B O 1
ATOM 2909 N N . ARG B 1 26 ? 18.74200 52.67200 50.82900 1.000 22.00748 26 ARG B N 1
ATOM 2910 C CA . ARG B 1 26 ? 18.14800 51.51000 50.17700 1.000 23.48796 26 ARG B CA 1
ATOM 2911 C C . ARG B 1 26 ? 18.57600 50.21000 50.84800 1.000 22.24617 26 ARG B C 1
ATOM 2912 O O . ARG B 1 26 ? 17.79400 49.25400 50.89200 1.000 22.47738 26 ARG B O 1
ATOM 2933 N N . ASP B 1 27 ? 19.80600 50.14900 51.36800 1.000 24.94569 27 ASP B N 1
ATOM 2934 C CA . ASP B 1 27 ? 20.24500 48.95200 52.08000 1.000 26.91314 27 ASP B CA 1
ATOM 2935 C C . ASP B 1 27 ? 19.33300 48.65500 53.26500 1.000 25.15961 27 ASP B C 1
ATOM 2936 O O . ASP B 1 27 ? 18.93300 47.50700 53.48600 1.000 22.46364 27 ASP B O 1
ATOM 2945 N N . THR B 1 28 ? 19.00500 49.68100 54.05200 1.000 22.94952 28 THR B N 1
ATOM 2946 C CA . THR B 1 28 ? 18.09500 49.47600 55.17400 1.000 21.59336 28 THR B CA 1
ATOM 2947 C C . THR B 1 28 ? 16.68700 49.15400 54.68700 1.000 21.86993 28 THR B C 1
ATOM 2948 O O . THR B 1 28 ? 15.99700 48.32000 55.28400 1.000 22.86181 28 THR B O 1
ATOM 2959 N N . VAL B 1 29 ? 16.24300 49.80400 53.60800 1.000 20.24505 29 VAL B N 1
ATOM 2960 C CA . VAL B 1 29 ? 14.92000 49.52000 53.05900 1.000 22.41335 29 VAL B CA 1
ATOM 2961 C C . VAL B 1 29 ? 14.82100 48.05200 52.66000 1.000 21.57251 29 VAL B C 1
ATOM 2962 O O . VAL B 1 29 ? 13.85500 47.35800 53.00100 1.000 19.46970 29 VAL B O 1
ATOM 2975 N N . ASN B 1 30 ? 15.82500 47.55600 51.93400 1.000 20.67695 30 ASN B N 1
ATOM 2976 C CA . ASN B 1 30 ? 15.79100 46.16700 51.48400 1.000 25.84453 30 ASN B CA 1
ATOM 2977 C C . ASN B 1 30 ? 15.71800 45.20400 52.66300 1.000 25.68220 30 ASN B C 1
ATOM 2978 O O . ASN B 1 30 ? 14.97200 44.21700 52.62600 1.000 21.70285 30 ASN B O 1
ATOM 2989 N N . THR B 1 31 ? 16.49800 45.47000 53.71600 1.000 19.25199 31 THR B N 1
ATOM 2990 C CA . THR B 1 31 ? 16.52600 44.58000 54.87300 1.000 21.54476 31 THR B CA 1
ATOM 2991 C C . THR B 1 31 ? 15.21800 44.64700 55.65200 1.000 22.86730 31 THR B C 1
ATOM 2992 O O . THR B 1 31 ? 14.69100 43.61200 56.08000 1.000 20.87681 31 THR B O 1
ATOM 3003 N N . VAL B 1 32 ? 14.68400 45.85300 55.85400 1.000 20.57485 32 VAL B N 1
ATOM 3004 C CA . VAL B 1 32 ? 13.39800 45.99900 56.53200 1.000 21.09384 32 VAL B CA 1
ATOM 3005 C C . VAL B 1 32 ? 12.30500 45.27500 55.75400 1.000 20.90604 32 VAL B C 1
ATOM 3006 O O . VAL B 1 32 ? 11.51000 44.51800 56.31900 1.000 19.54020 32 VAL B O 1
ATOM 3019 N N . VAL B 1 33 ? 12.25300 45.49800 54.44200 1.000 19.86743 33 VAL B N 1
ATOM 3020 C CA . VAL B 1 33 ? 11.18600 44.92100 53.63200 1.000 18.43656 33 VAL B CA 1
ATOM 3021 C C . VAL B 1 33 ? 11.28200 43.39900 53.60900 1.000 20.18326 33 VAL B C 1
ATOM 3022 O O . VAL B 1 33 ? 10.26200 42.69900 53.66500 1.000 20.86582 33 VAL B O 1
ATOM 3035 N N . ALA B 1 34 ? 12.50100 42.86000 53.52400 1.000 20.30932 34 ALA B N 1
ATOM 3036 C CA . ALA B 1 34 ? 12.66600 41.41000 53.50600 1.000 19.99464 34 ALA B CA 1
ATOM 3037 C C . ALA B 1 34 ? 12.28800 40.79900 54.84800 1.000 20.52691 34 ALA B C 1
ATOM 3038 O O . ALA B 1 34 ? 11.70000 39.71300 54.90200 1.000 20.70774 34 ALA B O 1
ATOM 3045 N N . LEU B 1 35 ? 12.62400 41.48200 55.94300 1.000 18.96476 35 LEU B N 1
ATOM 3046 C CA . LEU B 1 35 ? 12.28300 40.97000 57.26400 1.000 19.35895 35 LEU B CA 1
ATOM 3047 C C . LEU B 1 35 ? 10.78400 41.04900 57.51300 1.000 19.97967 35 LEU B C 1
ATOM 3048 O O . LEU B 1 35 ? 10.20800 40.16200 58.15100 1.000 21.93659 35 LEU B O 1
ATOM 3064 N N . GLU B 1 36 ? 10.13500 42.11300 57.03500 1.000 19.64033 36 GLU B N 1
ATOM 3065 C CA . GLU B 1 36 ? 8.68500 42.19500 57.16900 1.000 19.59961 36 GLU B CA 1
ATOM 3066 C C . GLU B 1 36 ? 8.01200 41.06400 56.40100 1.000 20.87584 36 GLU B C 1
ATOM 3067 O O . GLU B 1 36 ? 7.05600 40.45000 56.88900 1.000 21.99615 36 GLU B O 1
ATOM 3079 N N . PHE B 1 37 ? 8.50100 40.77400 55.19600 1.000 19.18646 37 PHE B N 1
ATOM 3080 C CA . PHE B 1 37 ? 7.96200 39.65800 54.42600 1.000 21.03851 37 PHE B CA 1
ATOM 3081 C C . PHE B 1 37 ? 8.14500 38.34500 55.17800 1.000 20.01640 37 PHE B C 1
ATOM 3082 O O . PHE B 1 37 ? 7.19800 37.56400 55.32900 1.000 21.85211 37 PHE B O 1
ATOM 3099 N N . LEU B 1 38 ? 9.35900 38.09600 55.67300 1.000 21.71114 38 LEU B N 1
ATOM 3100 C CA . LEU B 1 38 ? 9.64100 36.86600 56.40900 1.000 20.91633 38 LEU B CA 1
ATOM 3101 C C . LEU B 1 38 ? 8.67600 36.66800 57.57100 1.000 22.07376 38 LEU B C 1
ATOM 3102 O O . LEU B 1 38 ? 8.19700 35.55400 57.80800 1.000 21.69423 38 LEU B O 1
ATOM 3118 N N . VAL B 1 39 ? 8.37300 37.73900 58.30100 1.000 22.36046 39 VAL B N 1
ATOM 3119 C CA . VAL B 1 39 ? 7.54000 37.62300 59.49200 1.000 24.06162 39 VAL B CA 1
ATOM 3120 C C . VAL B 1 39 ? 6.06400 37.55000 59.12200 1.000 25.07803 39 VAL B C 1
ATOM 3121 O O . VAL B 1 39 ? 5.31200 36.75000 59.69100 1.000 24.01523 39 VAL B O 1
ATOM 3134 N N . ASN B 1 40 ? 5.62400 38.35700 58.15500 1.000 20.32760 40 ASN B N 1
ATOM 3135 C CA . ASN B 1 40 ? 4.19900 38.57400 57.95500 1.000 22.67730 40 ASN B CA 1
ATOM 3136 C C . ASN B 1 40 ? 3.61000 37.88100 56.73700 1.000 24.99267 40 ASN B C 1
ATOM 3137 O O . ASN B 1 40 ? 2.38500 37.74700 56.66600 1.000 27.78265 40 ASN B O 1
ATOM 3148 N N . ALA B 1 41 ? 4.42500 37.44000 55.78700 1.000 23.25042 41 ALA B N 1
ATOM 3149 C CA . ALA B 1 41 ? 3.90300 36.58000 54.73300 1.000 19.30289 41 ALA B CA 1
ATOM 3150 C C . ALA B 1 41 ? 3.39400 35.28400 55.35300 1.000 23.78462 41 ALA B C 1
ATOM 3151 O O . ALA B 1 41 ? 3.98200 34.75400 56.30000 1.000 22.70620 41 ALA B O 1
ATOM 3158 N N . SER B 1 42 ? 2.28500 34.77700 54.82900 1.000 23.93773 42 SER B N 1
ATOM 3159 C CA . SER B 1 42 ? 1.78500 33.50400 55.31900 1.000 24.49858 42 SER B CA 1
ATOM 3160 C C . SER B 1 42 ? 2.80500 32.41000 55.00300 1.000 23.84500 42 SER B C 1
ATOM 3161 O O . SER B 1 42 ? 3.58300 32.52800 54.04900 1.000 20.81261 42 SER B O 1
ATOM 3169 N N . PRO B 1 43 ? 2.84900 31.34700 55.80400 1.000 24.88418 43 PRO B N 1
ATOM 3170 C CA . PRO B 1 43 ? 3.71900 30.21400 55.44700 1.000 27.42269 43 PRO B CA 1
ATOM 3171 C C . PRO B 1 43 ? 3.46100 29.70500 54.04000 1.000 25.82106 43 PRO B C 1
ATOM 3172 O O . PRO B 1 43 ? 4.40100 29.27600 53.35900 1.000 25.67691 43 PRO B O 1
ATOM 3183 N N . ASP B 1 44 ? 2.21000 29.76500 53.57600 1.000 24.17899 44 ASP B N 1
ATOM 3184 C CA . ASP B 1 44 ? 1.90300 29.35700 52.21000 1.000 26.20546 44 ASP B CA 1
ATOM 3185 C C . ASP B 1 44 ? 2.59800 30.26800 51.20200 1.000 24.57479 44 ASP B C 1
ATOM 3186 O O . ASP B 1 44 ? 3.20100 29.79700 50.23300 1.000 24.16454 44 ASP B O 1
ATOM 3195 N N . LEU B 1 45 ? 2.52900 31.58400 51.42100 1.000 22.22180 45 LEU B N 1
ATOM 3196 C CA . LEU B 1 45 ? 3.19900 32.51500 50.51700 1.000 20.07576 45 LEU B CA 1
ATOM 3197 C C . LEU B 1 45 ? 4.71400 32.34500 50.56800 1.000 20.73857 45 LEU B C 1
ATOM 3198 O O . LEU B 1 45 ? 5.38200 32.37000 49.53000 1.000 23.23752 45 LEU B O 1
ATOM 3214 N N . LEU B 1 46 ? 5.27900 32.18400 51.76800 1.000 19.97033 46 LEU B N 1
ATOM 3215 C CA . LEU B 1 46 ? 6.72200 31.99200 51.87600 1.000 20.61555 46 LEU B CA 1
ATOM 3216 C C . LEU B 1 46 ? 7.17500 30.76300 51.09500 1.000 23.92027 46 LEU B C 1
ATOM 3217 O O . LEU B 1 46 ? 8.19500 30.80000 50.39700 1.000 24.65597 46 LEU B O 1
ATOM 3233 N N . SER B 1 47 ? 6.43100 29.66200 51.20500 1.000 23.83327 47 SER B N 1
ATOM 3234 C CA . SER B 1 47 ? 6.79600 28.45000 50.47800 1.000 24.49393 47 SER B CA 1
ATOM 3235 C C . SER B 1 47 ? 6.78300 28.68800 48.97400 1.000 23.13751 47 SER B C 1
ATOM 3236 O O . SER B 1 47 ? 7.67800 28.23000 48.25500 1.000 28.68742 47 SER B O 1
ATOM 3244 N N . LEU B 1 48 ? 5.76800 29.39700 48.48300 1.000 22.89170 48 LEU B N 1
ATOM 3245 C CA . LEU B 1 48 ? 5.68900 29.69900 47.06000 1.000 20.69935 48 LEU B CA 1
ATOM 3246 C C . LEU B 1 48 ? 6.86800 30.55500 46.60800 1.000 28.55651 48 LEU B C 1
ATOM 3247 O O . LEU B 1 48 ? 7.37800 30.38300 45.49500 1.000 28.01436 48 LEU B O 1
ATOM 3263 N N . THR B 1 49 ? 7.33100 31.46800 47.46200 1.000 23.14136 49 THR B N 1
ATOM 3264 C CA . THR B 1 49 ? 8.27200 32.48700 47.02000 1.000 22.12711 49 THR B CA 1
ATOM 3265 C C . THR B 1 49 ? 9.73200 32.08500 47.19400 1.000 24.88556 49 THR B C 1
ATOM 3266 O O . THR B 1 49 ? 10.56200 32.44400 46.34900 1.000 28.66575 49 THR B O 1
ATOM 3277 N N . ILE B 1 50 ? 10.08400 31.34900 48.25300 1.000 22.54691 50 ILE B N 1
ATOM 3278 C CA . ILE B 1 50 ? 11.48500 30.98900 48.45900 1.000 24.01369 50 ILE B CA 1
ATOM 3279 C C . ILE B 1 50 ? 11.68600 29.49500 48.67300 1.000 29.21827 50 ILE B C 1
ATOM 3280 O O . ILE B 1 50 ? 12.82700 29.02300 48.75400 1.000 29.61359 50 ILE B O 1
ATOM 3296 N N . GLY B 1 51 ? 10.59700 28.74800 48.77700 1.000 31.60624 51 GLY B N 1
ATOM 3297 C CA . GLY B 1 51 ? 10.68900 27.33300 49.07800 1.000 36.35634 51 GLY B CA 1
ATOM 3298 C C . GLY B 1 51 ? 10.81800 27.08500 50.57000 1.000 36.51109 51 GLY B C 1
ATOM 3299 O O . GLY B 1 51 ? 10.76300 27.99500 51.39500 1.000 33.99208 51 GLY B O 1
ATOM 3303 N N . GLU B 1 52 ? 10.98300 25.81500 50.91600 1.000 39.73499 52 GLU B N 1
ATOM 3304 C CA . GLU B 1 52 ? 11.19400 25.38100 52.29200 1.000 40.05086 52 GLU B CA 1
ATOM 3305 C C . GLU B 1 52 ? 12.57100 24.73200 52.39300 1.000 41.32367 52 GLU B C 1
ATOM 3306 O O . GLU B 1 52 ? 13.32700 24.69000 51.42600 1.000 45.27194 52 GLU B O 1
ATOM 3318 N N . GLY B 1 53 ? 12.90000 24.22200 53.57300 1.000 45.34196 53 GLY B N 1
ATOM 3319 C CA . GLY B 1 53 ? 14.19300 23.61600 53.77500 1.000 47.11362 53 GLY B CA 1
ATOM 3320 C C . GLY B 1 53 ? 15.33100 24.59300 53.94200 1.000 44.66021 53 GLY B C 1
ATOM 3321 O O . GLY B 1 53 ? 16.49700 24.19000 53.85300 1.000 49.86306 53 GLY B O 1
ATOM 3325 N N . LEU B 1 54 ? 15.03700 25.86400 54.18000 1.000 43.59547 54 LEU B N 1
ATOM 3326 C CA . LEU B 1 54 ? 16.05800 26.87800 54.37800 1.000 38.18371 54 LEU B CA 1
ATOM 3327 C C . LEU B 1 54 ? 16.14300 27.25600 55.85000 1.000 31.21509 54 LEU B C 1
ATOM 3328 O O . LEU B 1 54 ? 15.12400 27.33000 56.54600 1.000 35.42719 54 LEU B O 1
ATOM 3344 N N . SER B 1 55 ? 17.36500 27.48500 56.31900 1.000 36.24961 55 SER B N 1
ATOM 3345 C CA . SER B 1 55 ? 17.56400 28.01000 57.65700 1.000 35.46942 55 SER B CA 1
ATOM 3346 C C . SER B 1 55 ? 17.00000 29.42400 57.74700 1.000 33.01012 55 SER B C 1
ATOM 3347 O O . SER B 1 55 ? 16.74000 30.08500 56.73900 1.000 30.59726 55 SER B O 1
ATOM 3355 N N . GLU B 1 56 ? 16.82400 29.89600 58.98100 1.000 31.47833 56 GLU B N 1
ATOM 3356 C CA . GLU B 1 56 ? 16.24300 31.21900 59.18400 1.000 33.87062 56 GLU B CA 1
ATOM 3357 C C . GLU B 1 56 ? 17.08900 32.30200 58.52600 1.000 34.55987 56 GLU B C 1
ATOM 3358 O O . GLU B 1 56 ? 16.55200 33.22200 57.89900 1.000 31.86099 56 GLU B O 1
ATOM 3370 N N . GLU B 1 57 ? 18.41500 32.21000 58.65200 1.000 34.17358 57 GLU B N 1
ATOM 3371 C CA . GLU B 1 57 ? 19.27500 33.19600 58.00600 1.000 36.26268 57 GLU B CA 1
ATOM 3372 C C . GLU B 1 57 ? 19.16200 33.11300 56.49100 1.000 29.31855 57 GLU B C 1
ATOM 3373 O O . GLU B 1 57 ? 19.15600 34.13900 55.80400 1.000 28.08518 57 GLU B O 1
ATOM 3385 N N . THR B 1 58 ? 19.0750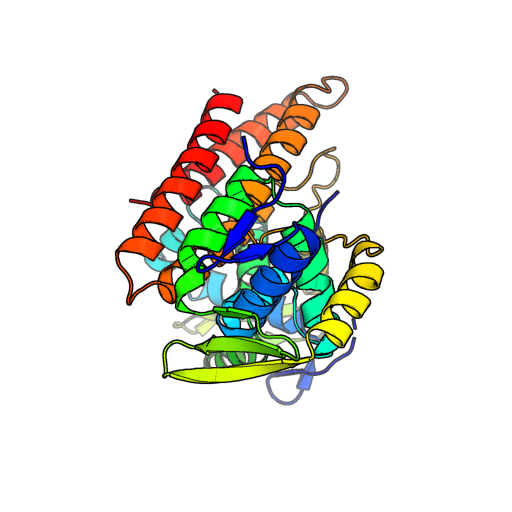0 31.89600 55.94900 1.000 30.21880 58 THR B N 1
ATOM 3386 C CA . THR B 1 58 ? 19.01700 31.73800 54.50000 1.000 32.63193 58 THR B CA 1
ATOM 3387 C C . THR B 1 58 ? 17.68200 32.22000 53.94400 1.000 25.69502 58 THR B C 1
ATOM 3388 O O . THR B 1 58 ? 17.63000 32.77800 52.84200 1.000 27.79778 58 THR B O 1
ATOM 3399 N N . LYS B 1 59 ? 16.59300 32.01900 54.68800 1.000 23.35418 59 LYS B N 1
ATOM 3400 C CA . LYS B 1 59 ? 15.31200 32.58600 54.28300 1.000 21.30637 59 LYS B CA 1
ATOM 3401 C C . LYS B 1 59 ? 15.43200 34.09200 54.08000 1.000 24.66438 59 LYS B C 1
ATOM 3402 O O . LYS B 1 59 ? 14.96100 34.64000 53.07800 1.000 23.72981 59 LYS B O 1
ATOM 3421 N N . PHE B 1 60 ? 16.07100 34.78100 55.03000 1.000 25.35410 60 PHE B N 1
ATOM 3422 C CA . PHE B 1 60 ? 16.24800 36.22000 54.89000 1.000 24.80639 60 PHE B CA 1
ATOM 3423 C C . PHE B 1 60 ? 17.13900 36.55100 53.70100 1.000 23.61713 60 PHE B C 1
ATOM 3424 O O . PHE B 1 60 ? 16.85200 37.48500 52.94000 1.000 24.71946 60 PHE B O 1
ATOM 3441 N N . LYS B 1 61 ? 18.23500 35.80600 53.53100 1.000 25.55901 61 LYS B N 1
ATOM 3442 C CA . LYS B 1 61 ? 19.15400 36.07000 52.42700 1.000 28.94232 61 LYS B CA 1
ATOM 3443 C C . LYS B 1 61 ? 18.43600 35.97900 51.08500 1.000 23.64501 61 LYS B C 1
ATOM 3444 O O . LYS B 1 61 ? 18.59400 36.84400 50.22000 1.000 23.40767 61 LYS B O 1
ATOM 3463 N N . HIS B 1 62 ? 17.63600 34.93100 50.89700 1.000 24.08977 62 HIS B N 1
ATOM 3464 C CA . HIS B 1 62 ? 16.87500 34.78400 49.65800 1.000 24.15017 62 HIS B CA 1
ATOM 3465 C C . HIS B 1 62 ? 15.85200 35.90100 49.49800 1.000 24.42098 62 HIS B C 1
ATOM 3466 O O . HIS B 1 62 ? 15.70300 36.46100 48.40600 1.000 24.00959 62 HIS B O 1
ATOM 3480 N N . LEU B 1 63 ? 15.13300 36.23600 50.57200 1.000 23.07459 63 LEU B N 1
ATOM 3481 C CA . LEU B 1 63 ? 14.17200 37.32900 50.49700 1.000 23.46747 63 LEU B CA 1
ATOM 3482 C C . LEU B 1 63 ? 14.86100 38.66500 50.26500 1.000 23.59234 63 LEU B C 1
ATOM 3483 O O . LEU B 1 63 ? 14.31400 39.53200 49.57100 1.000 23.07056 63 LEU B O 1
ATOM 3499 N N . LEU B 1 64 ? 16.05400 38.85100 50.82900 1.000 22.45504 64 LEU B N 1
ATOM 3500 C CA . LEU B 1 64 ? 16.77700 40.09600 50.61300 1.000 21.29226 64 LEU B CA 1
ATOM 3501 C C . LEU B 1 64 ? 17.07000 40.30900 49.13400 1.000 25.08387 64 LEU B C 1
ATOM 3502 O O . LEU B 1 64 ? 16.72600 41.34600 48.55500 1.000 23.63179 64 LEU B O 1
ATOM 3518 N N . VAL B 1 65 ? 17.79800 39.37100 48.53500 1.000 23.71338 65 VAL B N 1
ATOM 3519 C CA . VAL B 1 65 ? 18.27900 39.58000 47.17600 1.000 23.17677 65 VAL B CA 1
ATOM 3520 C C . VAL B 1 65 ? 17.10500 39.71400 46.21900 1.000 22.47408 65 VAL B C 1
ATOM 3521 O O . VAL B 1 65 ? 17.17700 40.46100 45.23600 1.000 23.86032 65 VAL B O 1
ATOM 3534 N N . LYS B 1 66 ? 15.99400 39.02400 46.50400 1.000 23.96473 66 LYS B N 1
ATOM 3535 C CA . LYS B 1 66 ? 14.81500 39.14700 45.65500 1.000 27.14639 66 LYS B CA 1
ATOM 3536 C C . LYS B 1 66 ? 14.20700 40.54200 45.75800 1.000 25.63728 66 LYS B C 1
ATOM 3537 O O . LYS B 1 66 ? 13.84800 41.14500 44.73900 1.000 23.77478 66 LYS B O 1
ATOM 3556 N N . HIS B 1 67 ? 14.08400 41.07700 46.97600 1.000 25.02862 67 HIS B N 1
ATOM 3557 C CA . HIS B 1 67 ? 13.53000 42.42000 47.10600 1.000 21.32903 67 HIS B CA 1
ATOM 3558 C C . HIS B 1 67 ? 14.49900 43.47200 46.58600 1.000 21.81565 67 HIS B C 1
ATOM 3559 O O . HIS B 1 67 ? 14.06500 44.50900 46.07300 1.000 23.45314 67 HIS B O 1
ATOM 3573 N N . ALA B 1 68 ? 15.81000 43.21900 46.68800 1.000 21.51956 68 ALA B N 1
ATOM 3574 C CA . ALA B 1 68 ? 16.78200 44.17400 46.16400 1.000 24.27883 68 ALA B CA 1
ATOM 3575 C C . ALA B 1 68 ? 16.63800 44.34300 44.65900 1.000 29.37359 68 ALA B C 1
ATOM 3576 O O . ALA B 1 68 ? 17.00700 45.38800 44.11200 1.000 27.82108 68 ALA B O 1
ATOM 3583 N N . GLY B 1 69 ? 16.11200 43.33200 43.97600 1.000 25.10138 69 GLY B N 1
ATOM 3584 C CA . GLY B 1 69 ? 15.88100 43.41400 42.55200 1.000 26.78638 69 GLY B CA 1
ATOM 3585 C C . GLY B 1 69 ? 14.63800 44.16200 42.14000 1.000 32.85418 69 GLY B C 1
ATOM 3586 O O . GLY B 1 69 ? 14.40300 44.33700 40.94200 1.000 33.45625 69 GLY B O 1
ATOM 3590 N N . MET B 1 70 ? 13.82300 44.59900 43.09700 1.000 23.57064 70 MET B N 1
ATOM 3591 C CA . MET B 1 70 ? 12.65500 45.40700 42.77400 1.000 22.22262 70 MET B CA 1
ATOM 3592 C C . MET B 1 70 ? 13.08400 46.82300 42.40900 1.000 24.19651 70 MET B C 1
ATOM 3593 O O . MET B 1 70 ? 14.06500 47.34700 42.93800 1.000 26.49876 70 MET B O 1
ATOM 3607 N N . THR B 1 71 ? 12.33800 47.45100 41.50000 1.000 23.18341 71 THR B N 1
ATOM 3608 C CA . THR B 1 71 ? 12.61700 48.84300 41.17700 1.000 24.37994 71 THR B CA 1
ATOM 3609 C C . THR B 1 71 ? 12.38300 49.72100 42.40300 1.000 23.89491 71 THR B C 1
ATOM 3610 O O . THR B 1 71 ? 11.68100 49.34800 43.34700 1.000 24.90372 71 THR B O 1
ATOM 3621 N N . ARG B 1 72 ? 12.96600 50.91900 42.37400 1.000 26.25545 72 ARG B N 1
ATOM 3622 C CA . ARG B 1 72 ? 12.73000 51.84900 43.47000 1.000 20.78357 72 ARG B CA 1
ATOM 3623 C C . ARG B 1 72 ? 11.24300 52.15800 43.62300 1.000 20.73261 72 ARG B C 1
ATOM 3624 O O . ARG B 1 72 ? 10.72200 52.20700 44.74200 1.000 26.68797 72 ARG B O 1
ATOM 3645 N N . LYS B 1 73 ? 10.55200 52.40600 42.51200 1.000 24.55134 73 LYS B N 1
ATOM 3646 C CA . LYS B 1 73 ? 9.13600 52.74400 42.59300 1.000 26.86873 73 LYS B CA 1
ATOM 3647 C C . LYS B 1 73 ? 8.34400 51.65100 43.30400 1.000 27.34775 73 LYS B C 1
ATOM 3648 O O . LYS B 1 73 ? 7.48800 51.94100 44.14800 1.000 27.10431 73 LYS B O 1
ATOM 3667 N N . ARG B 1 74 ? 8.62400 50.38900 42.99100 1.000 26.59432 74 ARG B N 1
ATOM 3668 C CA . ARG B 1 74 ? 7.87800 49.30400 43.61800 1.000 27.46282 74 ARG B CA 1
ATOM 3669 C C . ARG B 1 74 ? 8.28300 49.12200 45.07800 1.000 22.53253 74 ARG B C 1
ATOM 3670 O O . ARG B 1 74 ? 7.42800 48.86300 45.93500 1.000 24.11354 74 ARG B O 1
ATOM 3691 N N . ILE B 1 75 ? 9.57300 49.26300 45.39000 1.000 20.88563 75 ILE B N 1
ATOM 3692 C CA . ILE B 1 75 ? 9.99900 49.08600 46.77500 1.000 20.16951 75 ILE B CA 1
ATOM 3693 C C . ILE B 1 75 ? 9.52900 50.25200 47.63100 1.000 24.71563 75 ILE B C 1
ATOM 3694 O O . ILE B 1 75 ? 9.21700 50.07700 48.81600 1.000 23.23527 75 ILE B O 1
ATOM 3710 N N . GLU B 1 76 ? 9.47800 51.45800 47.06400 1.000 23.25561 76 GLU B N 1
ATOM 3711 C CA . GLU B 1 76 ? 8.97200 52.59500 47.82800 1.000 29.03236 76 GLU B CA 1
ATOM 3712 C C . GLU B 1 76 ? 7.48100 52.44400 48.08300 1.000 28.76158 76 GLU B C 1
ATOM 3713 O O . GLU B 1 76 ? 6.97800 52.87000 49.13100 1.000 31.29324 76 GLU B O 1
ATOM 3725 N N . GLU B 1 77 ? 6.77200 51.79900 47.15800 1.000 28.80275 77 GLU B N 1
ATOM 3726 C CA . GLU B 1 77 ? 5.35400 51.51100 47.35900 1.000 33.00990 77 GLU B CA 1
ATOM 3727 C C . GLU B 1 77 ? 5.16000 50.50200 48.48600 1.000 33.73775 77 GLU B C 1
ATOM 3728 O O . GLU B 1 77 ? 4.31900 50.69800 49.37500 1.000 29.98693 77 GLU B O 1
ATOM 3740 N N . ARG B 1 78 ? 5.93000 49.41300 48.45600 1.000 25.66412 78 ARG B N 1
ATOM 3741 C CA . ARG B 1 78 ? 5.89400 48.42600 49.52800 1.000 23.48224 78 ARG B CA 1
ATOM 3742 C C . ARG B 1 78 ? 6.22300 49.06400 50.86800 1.000 27.42151 78 ARG B C 1
ATOM 3743 O O . ARG B 1 78 ? 5.56600 48.79300 51.87800 1.000 23.31838 78 ARG B O 1
ATOM 3764 N N . LEU B 1 79 ? 7.27000 49.88900 50.89900 1.000 25.24815 79 LEU B N 1
ATOM 3765 C CA . LEU B 1 79 ? 7.69600 50.50300 52.15100 1.000 29.60321 79 LEU B CA 1
ATOM 3766 C C . LEU B 1 79 ? 6.56000 51.29600 52.78200 1.000 32.29941 79 LEU B C 1
ATOM 3767 O O . LEU B 1 79 ? 6.32700 51.20700 53.99300 1.000 28.74037 79 LEU B O 1
ATOM 3783 N N . GLY B 1 80 ? 5.82700 52.06300 51.97400 1.000 29.57383 80 GLY B N 1
ATOM 3784 C CA . GLY B 1 80 ? 4.70400 52.81200 52.50900 1.000 33.42851 80 GLY B CA 1
ATOM 3785 C C . GLY B 1 80 ? 3.63600 51.92200 53.11100 1.000 34.99593 80 GLY B C 1
ATOM 3786 O O . GLY B 1 80 ? 3.05700 52.25100 54.14900 1.000 37.09645 80 GLY B O 1
ATOM 3790 N N . ARG B 1 81 ? 3.36900 50.77700 52.47900 1.000 30.08023 81 ARG B N 1
ATOM 3791 C CA . ARG B 1 81 ? 2.27900 49.92500 52.94000 1.000 31.31057 81 ARG B CA 1
ATOM 3792 C C . ARG B 1 81 ? 2.62700 49.16200 54.21200 1.000 30.72814 81 ARG B C 1
ATOM 3793 O O . ARG B 1 81 ? 1.72500 48.82400 54.98600 1.000 30.82220 81 ARG B O 1
ATOM 3814 N N . ILE B 1 82 ? 3.91000 48.88000 54.45400 1.000 28.26074 82 ILE B N 1
ATOM 3815 C CA . ILE B 1 82 ? 4.31300 48.12100 55.63400 1.000 24.63255 82 ILE B CA 1
ATOM 3816 C C . ILE B 1 82 ? 4.79900 49.01300 56.76700 1.000 24.85296 82 ILE B C 1
ATOM 3817 O O . ILE B 1 82 ? 5.08900 48.50700 57.85900 1.000 25.41713 82 ILE B O 1
ATOM 3833 N N . SER B 1 83 ? 4.88600 50.32800 56.54500 1.000 25.16367 83 SER B N 1
ATOM 3834 C CA . SER B 1 83 ? 5.55000 51.20600 57.50500 1.000 26.02406 83 SER B CA 1
ATOM 3835 C C . SER B 1 83 ? 4.94700 51.08100 58.89700 1.000 29.93857 83 SER B C 1
ATOM 3836 O O . SER B 1 83 ? 5.66600 51.14400 59.90000 1.000 27.10172 83 SER B O 1
ATOM 3844 N N . ARG B 1 84 ? 3.63000 50.90200 58.98000 1.000 26.99854 84 ARG B N 1
ATOM 3845 C CA . ARG B 1 84 ? 2.95000 50.78000 60.26500 1.000 33.75929 84 ARG B CA 1
ATOM 3846 C C . ARG B 1 84 ? 3.26200 49.47800 60.98600 1.000 32.83862 84 ARG B C 1
ATOM 3847 O O . ARG B 1 84 ? 2.94000 49.35600 62.17400 1.000 33.03402 84 ARG B O 1
ATOM 3868 N N . ARG B 1 85 ? 3.90100 48.51700 60.31700 1.000 24.23786 85 ARG B N 1
ATOM 3869 C CA . ARG B 1 85 ? 4.25900 47.24800 60.92800 1.000 25.38808 85 ARG B CA 1
ATOM 3870 C C . ARG B 1 85 ? 5.74300 47.11500 61.23600 1.000 25.18464 85 ARG B C 1
ATOM 3871 O O . ARG B 1 85 ? 6.17300 46.03500 61.65300 1.000 24.71556 85 ARG B O 1
ATOM 3892 N N . VAL B 1 86 ? 6.54400 48.15700 61.02600 1.000 22.72785 86 VAL B N 1
ATOM 3893 C CA . VAL B 1 86 ? 7.98800 48.04300 61.18000 1.000 19.26601 86 VAL B CA 1
ATOM 3894 C C . VAL B 1 86 ? 8.52100 49.22800 61.96700 1.000 20.86752 86 VAL B C 1
ATOM 3895 O O . VAL B 1 86 ? 7.94400 50.32000 61.96600 1.000 23.30072 86 VAL B O 1
ATOM 3908 N N . SER B 1 87 ? 9.64500 48.99900 62.64100 1.000 23.58881 87 SER B N 1
ATOM 3909 C CA . SER B 1 87 ? 10.33000 50.03000 63.40500 1.000 22.39651 87 SER B CA 1
ATOM 3910 C C . SER B 1 87 ? 11.82500 49.77300 63.30600 1.000 26.89144 87 SER B C 1
ATOM 3911 O O . SER B 1 87 ? 12.27200 48.63000 63.41800 1.000 26.27407 87 SER B O 1
ATOM 3919 N N . VAL B 1 88 ? 12.58900 50.83900 63.09500 1.000 25.46339 88 VAL B N 1
ATOM 3920 C CA . VAL B 1 88 ? 14.04400 50.77600 63.04900 1.000 21.31766 88 VAL B CA 1
ATOM 3921 C C . VAL B 1 88 ? 14.56900 51.51200 64.27300 1.000 23.29423 88 VAL B C 1
ATOM 3922 O O . VAL B 1 88 ? 14.26300 52.69300 64.47000 1.000 22.79649 88 VAL B O 1
ATOM 3935 N N . THR B 1 89 ? 15.34100 50.81300 65.09800 1.000 23.61533 89 THR B N 1
ATOM 3936 C CA . THR B 1 89 ? 15.99200 51.37800 66.26900 1.000 23.08622 89 THR B CA 1
ATOM 3937 C C . THR B 1 89 ? 17.49700 51.18200 66.14100 1.000 22.50800 89 THR B C 1
ATOM 3938 O O . THR B 1 89 ? 17.98600 50.51400 65.22600 1.000 23.52120 89 THR B O 1
ATOM 3949 N N . VAL B 1 90 ? 18.24000 51.76200 67.08400 1.000 22.93681 90 VAL B N 1
ATOM 3950 C CA . VAL B 1 90 ? 19.69800 51.65500 67.04000 1.000 25.40126 90 VAL B CA 1
ATOM 3951 C C . VAL B 1 90 ? 20.12500 50.19300 66.97900 1.000 22.15902 90 VAL B C 1
ATOM 3952 O O . VAL B 1 90 ? 20.99000 49.81400 66.18100 1.000 24.4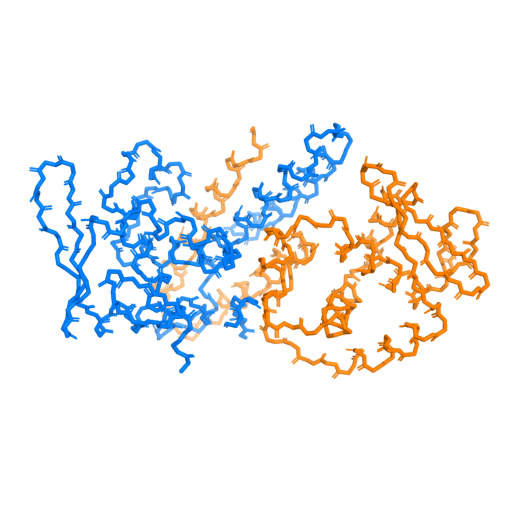8068 90 VAL B O 1
ATOM 3965 N N . ASP B 1 91 ? 19.53100 49.34600 67.82600 1.000 24.42664 91 ASP B N 1
ATOM 3966 C CA . ASP B 1 91 ? 19.98700 47.96800 67.92100 1.000 20.63338 91 ASP B CA 1
ATOM 3967 C C . ASP B 1 91 ? 19.17300 46.98400 67.09500 1.000 20.27519 91 ASP B C 1
ATOM 3968 O O . ASP B 1 91 ? 19.69300 45.91100 66.76500 1.000 26.46980 91 ASP B O 1
ATOM 3977 N N . ALA B 1 92 ? 17.92600 47.30100 66.75000 1.000 21.29087 92 ALA B N 1
ATOM 3978 C CA . ALA B 1 92 ? 17.04100 46.28100 66.21500 1.000 21.46517 92 ALA B CA 1
ATOM 3979 C C . ALA B 1 92 ? 16.16600 46.81200 65.09100 1.000 21.60445 92 ALA B C 1
ATOM 3980 O O . ALA B 1 92 ? 15.89600 48.00900 64.98200 1.000 26.65845 92 ALA B O 1
ATOM 3987 N N . ILE B 1 93 ? 15.73800 45.88200 64.24500 1.000 22.12814 93 ILE B N 1
ATOM 3988 C CA . ILE B 1 93 ? 14.58800 46.06400 63.37200 1.000 18.37498 93 ILE B CA 1
ATOM 3989 C C . ILE B 1 93 ? 13.45000 45.26100 63.98300 1.000 21.37892 93 ILE B C 1
ATOM 3990 O O . ILE B 1 93 ? 13.61000 44.06400 64.25900 1.000 24.80115 93 ILE B O 1
ATOM 4006 N N . ILE B 1 94 ? 12.32000 45.91700 64.23800 1.000 22.40515 94 ILE B N 1
ATOM 4007 C CA . ILE B 1 94 ? 11.19200 45.29500 64.92400 1.000 23.04305 94 ILE B CA 1
ATOM 4008 C C . ILE B 1 94 ? 10.02800 45.19200 63.95100 1.000 21.12590 94 ILE B C 1
ATOM 4009 O O . ILE B 1 94 ? 9.55300 46.20800 63.42900 1.000 23.48411 94 ILE B O 1
ATOM 4025 N N . ILE B 1 95 ? 9.55900 43.96800 63.72500 1.000 24.21980 95 ILE B N 1
ATOM 4026 C CA . ILE B 1 95 ? 8.39600 43.69100 62.89100 1.000 20.25644 95 ILE B CA 1
ATOM 4027 C C . ILE B 1 95 ? 7.24900 43.27900 63.80200 1.000 20.93825 95 ILE B C 1
ATOM 4028 O O . ILE B 1 95 ? 7.42300 42.42300 64.67700 1.000 25.27640 95 ILE B O 1
ATOM 4044 N N . THR B 1 96 ? 6.08300 43.88100 63.60000 1.000 22.40894 96 THR B N 1
ATOM 4045 C CA . THR B 1 96 ? 4.87300 43.52500 64.33100 1.000 24.89806 96 THR B CA 1
ATOM 4046 C C . THR B 1 96 ? 3.93000 42.80100 63.37900 1.000 24.24669 96 THR B C 1
ATOM 4047 O O . THR B 1 96 ? 3.69200 43.27600 62.26400 1.000 24.75688 96 THR B O 1
ATOM 4058 N N . ASN B 1 97 ? 3.39900 41.65600 63.81100 1.000 27.35819 97 ASN B N 1
ATOM 4059 C CA . ASN B 1 97 ? 2.49500 40.89800 62.95900 1.000 27.68592 97 ASN B CA 1
ATOM 4060 C C . ASN B 1 97 ? 1.05300 41.34100 63.20700 1.000 36.00144 97 ASN B C 1
ATOM 4061 O O . ASN B 1 97 ? 0.77900 42.25800 63.98500 1.000 32.64182 97 ASN B O 1
ATOM 4072 N N . ARG B 1 98 ? 0.11400 40.69000 62.52100 1.000 34.33104 98 ARG B N 1
ATOM 4073 C CA . ARG B 1 98 ? -1.27700 41.12200 62.58700 1.000 33.67020 98 ARG B CA 1
ATOM 4074 C C . ARG B 1 98 ? -1.89500 40.86600 63.95300 1.000 36.36786 98 ARG B C 1
ATOM 4075 O O . ARG B 1 98 ? -2.94300 41.44300 64.26500 1.000 42.10336 98 ARG B O 1
ATOM 4096 N N . LYS B 1 99 ? -1.26800 40.02800 64.77500 1.000 40.00978 99 LYS B N 1
ATOM 4097 C CA . LYS B 1 99 ? -1.75000 39.73400 66.11600 1.000 35.08257 99 LYS B CA 1
ATOM 4098 C C . LYS B 1 99 ? -1.07600 40.58800 67.18300 1.000 37.57586 99 LYS B C 1
ATOM 4099 O O . LYS B 1 99 ? -1.32200 40.37800 68.37400 1.000 43.80956 99 LYS B O 1
ATOM 4118 N N . GLY B 1 100 ? -0.23400 41.54200 66.78600 1.000 34.11661 100 GLY B N 1
ATOM 4119 C CA . GLY B 1 100 ? 0.45800 42.40000 67.72300 1.000 33.47994 100 GLY B CA 1
ATOM 4120 C C . GLY B 1 100 ? 1.75700 41.84700 68.26000 1.000 30.66600 100 GLY B C 1
ATOM 4121 O O . GLY B 1 100 ? 2.43100 42.53600 69.03900 1.000 36.16683 100 GLY B O 1
ATOM 4125 N N . GLN B 1 101 ? 2.12800 40.62800 67.87700 1.000 30.51621 101 GLN B N 1
ATOM 4126 C CA . GLN B 1 101 ? 3.38700 40.04100 68.31200 1.000 31.91396 101 GLN B CA 1
ATOM 4127 C C . GLN B 1 101 ? 4.56100 40.74100 67.64000 1.000 33.36497 101 GLN B C 1
ATOM 4128 O O . GLN B 1 101 ? 4.50300 41.08700 66.45600 1.000 29.34057 101 GLN B O 1
ATOM 4142 N N . ARG B 1 102 ? 5.63900 40.93100 68.39500 1.000 29.98880 102 ARG B N 1
ATOM 4143 C CA . ARG B 1 102 ? 6.82400 41.62400 67.90800 1.000 31.18480 102 ARG B CA 1
ATOM 4144 C C . ARG B 1 102 ? 7.94200 40.61800 67.67300 1.000 30.53239 102 ARG B C 1
ATOM 4145 O O . ARG B 1 102 ? 8.20600 39.76300 68.52500 1.000 32.07719 102 ARG B O 1
ATOM 4166 N N . PHE B 1 103 ? 8.57500 40.71000 66.50800 1.000 24.42353 103 PHE B N 1
ATOM 4167 C CA . PHE B 1 103 ? 9.72900 39.89600 66.15200 1.000 24.91538 103 PHE B CA 1
ATOM 4168 C C . PHE B 1 103 ? 10.89200 40.83900 65.89100 1.000 28.45302 103 PHE B C 1
ATOM 4169 O O . PHE B 1 103 ? 10.77400 41.76500 65.08300 1.000 25.20246 103 PHE B O 1
ATOM 4186 N N . GLU B 1 104 ? 12.00600 40.61500 66.57700 1.000 26.69061 104 GLU B N 1
ATOM 4187 C CA . GLU B 1 104 ? 13.10300 41.57100 66.60300 1.000 21.85215 104 GLU B CA 1
ATOM 4188 C C . GLU B 1 104 ? 14.36000 40.93900 66.03600 1.000 24.35031 104 GLU B C 1
ATOM 4189 O O . GLU B 1 104 ? 14.62800 39.75400 66.25500 1.000 29.59154 104 GLU B O 1
ATOM 4201 N N . PHE B 1 105 ? 15.11200 41.73500 65.28200 1.000 24.20444 105 PHE B N 1
ATOM 4202 C CA . PHE B 1 105 ? 16.30700 41.27600 64.58900 1.000 24.81615 105 PHE B CA 1
ATOM 4203 C C . PHE B 1 105 ? 17.42000 42.28200 64.82700 1.000 25.23457 105 PHE B C 1
ATOM 4204 O O . PHE B 1 105 ? 17.20000 43.49100 64.70500 1.000 26.23527 105 PHE B O 1
ATOM 4221 N N . ASN B 1 106 ? 18.60600 41.78800 65.17500 1.000 26.84512 106 ASN B N 1
ATOM 4222 C CA . ASN B 1 106 ? 19.74600 42.67300 65.37600 1.000 27.32776 106 ASN B CA 1
ATOM 4223 C C . ASN B 1 106 ? 20.03900 43.42100 64.08100 1.000 24.93665 106 ASN B C 1
ATOM 4224 O O . ASN B 1 106 ? 20.34500 42.80700 63.05400 1.000 24.86228 106 ASN B O 1
ATOM 4235 N N . ARG B 1 107 ? 19.94500 44.75100 64.13200 1.000 24.46449 107 ARG B N 1
ATOM 4236 C CA . ARG B 1 107 ? 19.96800 45.53900 62.90300 1.000 26.11104 107 ARG B CA 1
ATOM 4237 C C . ARG B 1 107 ? 21.32000 45.44000 62.20500 1.000 30.19645 107 ARG B C 1
ATOM 4238 O O . ARG B 1 107 ? 21.38900 45.24900 60.98500 1.000 25.90837 107 ARG B O 1
ATOM 4259 N N . LYS B 1 108 ? 22.41300 45.56400 62.96100 1.000 29.68320 108 LYS B N 1
ATOM 4260 C CA . LYS B 1 108 ? 23.73200 45.51600 62.33900 1.000 32.24350 108 LYS B CA 1
ATOM 4261 C C . LYS B 1 108 ? 24.04300 44.12000 61.81500 1.000 29.78833 108 LYS B C 1
ATOM 4262 O O . LYS B 1 108 ? 24.61700 43.97300 60.72800 1.000 34.64300 108 LYS B O 1
ATOM 4281 N N . GLN B 1 109 ? 23.66500 43.08400 62.56700 1.000 29.66719 109 GLN B N 1
ATOM 4282 C CA . GLN B 1 109 ? 23.88200 41.71600 62.10800 1.000 30.09025 109 GLN B CA 1
ATOM 4283 C C . GLN B 1 109 ? 23.18800 41.47900 60.77300 1.000 29.81982 109 GLN B C 1
ATOM 4284 O O . GLN B 1 109 ? 23.77500 40.90800 59.84700 1.000 29.38217 109 GLN B O 1
ATOM 4298 N N . TYR B 1 110 ? 21.93400 41.91500 60.65400 1.000 26.29997 110 TYR B N 1
ATOM 4299 C CA . TYR B 1 110 ? 21.17200 41.61700 59.44800 1.000 24.53761 110 TYR B CA 1
ATOM 4300 C C . TYR B 1 110 ? 21.54900 42.52400 58.28800 1.000 26.11181 110 TYR B C 1
ATOM 4301 O O . TYR B 1 110 ? 21.44500 42.10700 57.12900 1.000 25.77920 110 TYR B O 1
ATOM 4319 N N . LEU B 1 111 ? 22.00400 43.74600 58.56200 1.000 26.51369 111 LEU B N 1
ATOM 4320 C CA . LEU B 1 111 ? 22.57400 44.55300 57.49000 1.000 26.91459 111 LEU B CA 1
ATOM 4321 C C . LEU B 1 111 ? 23.83200 43.89600 56.93500 1.000 26.86757 111 LEU B C 1
ATOM 4322 O O . LEU B 1 111 ? 24.08000 43.93200 55.72500 1.000 28.95670 111 LEU B O 1
ATOM 4338 N N . ASP B 1 112 ? 24.62600 43.26600 57.80500 1.000 30.34504 112 ASP B N 1
ATOM 4339 C CA . ASP B 1 112 ? 25.82500 42.56800 57.35100 1.000 31.22159 112 ASP B CA 1
ATOM 4340 C C . ASP B 1 112 ? 25.46700 41.33100 56.53500 1.000 29.70528 112 ASP B C 1
ATOM 4341 O O . ASP B 1 112 ? 26.05800 41.07900 55.48000 1.000 31.03344 112 ASP B O 1
ATOM 4350 N N . ILE B 1 113 ? 24.51300 40.53200 57.02300 1.000 30.03046 113 ILE B N 1
ATOM 4351 C CA . ILE B 1 113 ? 24.04800 39.38100 56.25300 1.000 28.43510 113 ILE B CA 1
ATOM 4352 C C . ILE B 1 113 ? 23.55900 39.83300 54.88500 1.000 28.17667 113 ILE B C 1
ATOM 4353 O O . ILE B 1 113 ? 23.77500 39.15500 53.87200 1.000 29.59352 113 ILE B O 1
ATOM 4369 N N . ALA B 1 114 ? 22.89900 40.99100 54.83500 1.000 28.05850 114 ALA B N 1
ATOM 4370 C CA . ALA B 1 114 ? 22.36300 41.49100 53.57400 1.000 29.94762 114 ALA B CA 1
ATOM 4371 C C . ALA B 1 114 ? 23.46100 41.68400 52.53800 1.000 30.81345 114 ALA B C 1
ATOM 4372 O O . ALA B 1 114 ? 23.26600 41.38100 51.35700 1.000 30.89654 114 ALA B O 1
ATOM 4379 N N . LYS B 1 115 ? 24.62100 42.19800 52.95600 1.000 32.12615 115 LYS B N 1
ATOM 4380 C CA . LYS B 1 115 ? 25.72900 42.36200 52.02100 1.000 34.93220 115 LYS B CA 1
ATOM 4381 C C . LYS B 1 115 ? 26.14300 41.02400 51.42000 1.000 38.40339 115 LYS B C 1
ATOM 4382 O O . LYS B 1 115 ? 26.47800 40.94300 50.23300 1.000 40.92822 115 LYS B O 1
ATOM 4401 N N . GLN B 1 116 ? 26.13200 39.96200 52.22900 1.000 34.59671 116 GLN B N 1
ATOM 4402 C CA . GLN B 1 116 ? 26.44700 38.63500 51.71400 1.000 34.70943 116 GLN B CA 1
ATOM 4403 C C . GLN B 1 116 ? 25.33200 38.11800 50.81100 1.000 43.78636 116 GLN B C 1
ATOM 4404 O O . GLN B 1 116 ? 25.60100 37.52300 49.76000 1.000 39.80385 116 GLN B O 1
ATOM 4418 N N . ALA B 1 117 ? 24.07400 38.33400 51.20400 1.000 33.98832 117 ALA B N 1
ATOM 4419 C CA . ALA B 1 117 ? 22.95600 37.88400 50.38300 1.000 35.48448 117 ALA B CA 1
ATOM 4420 C C . ALA B 1 117 ? 22.98300 38.52000 49.00100 1.000 29.02104 117 ALA B C 1
ATOM 4421 O O . ALA B 1 117 ? 22.53400 37.90500 48.02800 1.000 31.50538 117 ALA B O 1
ATOM 4428 N N . MET B 1 118 ? 23.50000 39.74800 48.89500 1.000 30.97872 118 MET B N 1
ATOM 4429 C CA . MET B 1 118 ? 23.53500 40.44100 47.61200 1.000 35.04381 118 MET B CA 1
ATOM 4430 C C . MET B 1 118 ? 24.38300 39.69900 46.58600 1.000 34.80437 118 MET B C 1
ATOM 4431 O O . MET B 1 118 ? 24.27400 39.97900 45.38700 1.000 36.16571 118 MET B O 1
ATOM 4445 N N . LYS B 1 119 ? 25.21800 38.76000 47.02700 1.000 36.22914 119 LYS B N 1
ATOM 4446 C CA . LYS B 1 119 ? 26.07600 38.00100 46.12900 1.000 41.24355 119 LYS B CA 1
ATOM 4447 C C . LYS B 1 119 ? 25.38500 36.78300 45.53200 1.000 39.78958 119 LYS B C 1
ATOM 4448 O O . LYS B 1 119 ? 25.96100 36.13200 44.65400 1.000 42.75198 119 LYS B O 1
ATOM 4467 N N . LEU B 1 120 ? 24.17800 36.45900 45.98100 1.000 35.83376 120 LEU B N 1
ATOM 4468 C CA . LEU B 1 120 ? 23.49800 35.26300 45.51300 1.000 41.21131 120 LEU B CA 1
ATOM 4469 C C . LEU B 1 120 ? 22.90800 35.47800 44.12700 1.000 40.36777 120 LEU B C 1
ATOM 4470 O O . LEU B 1 120 ? 22.31800 36.52300 43.83900 1.000 34.02278 120 LEU B O 1
ATOM 4486 N N . LYS B 1 121 ? 23.07300 34.47800 43.26400 1.000 39.29617 121 LYS B N 1
ATOM 4487 C CA . LYS B 1 121 ? 22.34800 34.40200 41.99600 1.000 38.64535 121 LYS B CA 1
ATOM 4488 C C . LYS B 1 121 ? 21.45100 33.16600 42.04300 1.000 43.31917 121 LYS B C 1
ATOM 4489 O O . LYS B 1 121 ? 21.90900 32.03500 41.83500 1.000 43.67448 121 LYS B O 1
ATOM 4508 N N . LEU B 1 122 ? 20.16700 33.40100 42.31800 1.000 37.56217 122 LEU B N 1
ATOM 4509 C CA . LEU B 1 122 ? 19.09700 32.42900 42.48800 1.000 34.57356 122 LEU B CA 1
ATOM 4510 C C . LEU B 1 122 ? 18.43700 32.12500 41.14500 1.000 31.16883 122 LEU B C 1
ATOM 4511 O O . LEU B 1 122 ? 18.23300 33.03300 40.33600 1.000 32.57502 122 LEU B O 1
ATOM 4527 N N . PRO B 1 123 ? 18.09800 30.85500 40.88500 1.000 33.15537 123 PRO B N 1
ATOM 4528 C CA . PRO B 1 123 ? 17.50000 30.50700 39.58900 1.000 35.77276 123 PRO B CA 1
ATOM 4529 C C . PRO B 1 123 ? 15.98400 30.63300 39.54100 1.000 37.57348 123 PRO B C 1
ATOM 4530 O O . PRO B 1 123 ? 15.39600 30.67000 38.45600 1.000 36.28022 123 PRO B O 1
ATOM 4541 N N . GLY B 1 124 ? 15.33500 30.68500 40.69900 1.000 33.64363 124 GLY B N 1
ATOM 4542 C CA . GLY B 1 124 ? 13.88700 30.74600 40.71800 1.000 37.02262 124 GLY B CA 1
ATOM 4543 C C . GLY B 1 124 ? 13.36300 32.06600 40.18600 1.000 35.92843 124 GLY B C 1
ATOM 4544 O O . GLY B 1 124 ? 14.00500 33.11100 40.29700 1.000 36.01223 124 GLY B O 1
ATOM 4548 N N . ILE B 1 125 ? 12.17300 32.01500 39.58200 1.000 33.67497 125 ILE B N 1
ATOM 4549 C CA . ILE B 1 125 ? 11.50400 33.25100 39.20200 1.000 27.35414 125 ILE B CA 1
ATOM 4550 C C . ILE B 1 125 ? 11.28600 34.08100 40.45700 1.000 22.70569 125 ILE B C 1
ATOM 4551 O O . ILE B 1 125 ? 10.82100 33.57500 41.48700 1.000 25.54778 125 ILE B O 1
ATOM 4567 N N . ASN B 1 126 ? 11.64400 35.35800 40.38200 1.000 25.01611 126 ASN B N 1
ATOM 4568 C CA . ASN B 1 126 ? 11.53400 36.26900 41.51500 1.000 26.31898 126 ASN B CA 1
ATOM 4569 C C . ASN B 1 126 ? 10.09600 36.76200 41.61500 1.000 23.52775 126 ASN B C 1
ATOM 4570 O O . ASN B 1 126 ? 9.65400 37.57000 40.79300 1.000 25.49740 126 ASN B O 1
ATOM 4581 N N . CYS B 1 127 ? 9.35800 36.29100 42.62600 1.000 22.94081 127 CYS B N 1
ATOM 4582 C CA . CYS B 1 127 ? 7.94600 36.63700 42.74100 1.000 24.72804 127 CYS B CA 1
ATOM 4583 C C . CYS B 1 127 ? 7.58200 37.18200 44.12000 1.000 25.35021 127 CYS B C 1
ATOM 4584 O O . CYS B 1 127 ? 6.43800 37.04000 44.55900 1.000 24.16964 127 CYS B O 1
ATOM 4592 N N . VAL B 1 128 ? 8.52600 37.83000 44.81000 1.000 23.53391 128 VAL B N 1
ATOM 4593 C CA . VAL B 1 128 ? 8.14500 38.58700 45.99700 1.000 28.03921 128 VAL B CA 1
ATOM 4594 C C . VAL B 1 128 ? 7.24600 39.75600 45.61100 1.000 24.43808 128 VAL B C 1
ATOM 4595 O O . VAL B 1 128 ? 6.54000 40.30700 46.46400 1.000 25.02587 128 VAL B O 1
ATOM 4608 N N . ASP B 1 129 ? 7.28100 40.15300 44.34000 1.000 21.45084 129 ASP B N 1
ATOM 4609 C CA . ASP B 1 129 ? 6.41800 41.19300 43.78900 1.000 24.73182 129 ASP B CA 1
ATOM 4610 C C . ASP B 1 129 ? 5.90000 40.68000 42.45500 1.000 23.17219 129 ASP B C 1
ATOM 4611 O O . ASP B 1 129 ? 6.69000 40.41300 41.54500 1.000 23.49294 129 ASP B O 1
ATOM 4620 N N . ILE B 1 130 ? 4.59300 40.53300 42.32800 1.000 18.68310 130 ILE B N 1
ATOM 4621 C CA . ILE B 1 130 ? 4.01800 39.88800 41.15300 1.000 22.95403 130 ILE B CA 1
ATOM 4622 C C . ILE B 1 130 ? 4.25300 40.72500 39.88900 1.000 22.01839 130 ILE B C 1
ATOM 4623 O O . ILE B 1 130 ? 4.61300 40.15100 38.85400 1.000 22.65580 130 ILE B O 1
ATOM 4639 N N . PRO B 1 131 ? 4.08900 42.05500 39.91200 1.000 22.67676 131 PRO B N 1
ATOM 4640 C CA . PRO B 1 131 ? 4.42800 42.82700 38.69800 1.000 19.01463 131 PRO B CA 1
ATOM 4641 C C . PRO B 1 131 ? 5.86500 42.63700 38.24200 1.000 21.30255 131 PRO B C 1
ATOM 4642 O O . PRO B 1 131 ? 6.13300 42.62500 37.03300 1.000 25.95377 131 PRO B O 1
ATOM 4653 N N . THR B 1 132 ? 6.80300 42.49800 39.18300 1.000 22.16571 132 THR B N 1
ATOM 4654 C CA . THR B 1 132 ? 8.19000 42.23600 38.81300 1.000 21.83222 132 THR B CA 1
ATOM 4655 C C . THR B 1 132 ? 8.30900 40.91100 38.07000 1.000 26.78098 132 THR B C 1
ATOM 4656 O O . THR B 1 132 ? 9.00200 40.81900 37.04900 1.000 25.66894 132 THR B O 1
ATOM 4667 N N . ALA B 1 133 ? 7.61700 39.87900 38.55200 1.000 24.54431 133 ALA B N 1
ATOM 4668 C CA . ALA B 1 133 ? 7.67300 38.58100 37.88900 1.000 23.44246 133 ALA B CA 1
ATOM 4669 C C . ALA B 1 133 ? 7.00900 38.62800 36.51900 1.000 22.51914 133 ALA B C 1
ATOM 4670 O O . ALA B 1 133 ? 7.49200 38.00600 35.56800 1.000 25.41460 133 ALA B O 1
ATOM 4677 N N . LEU B 1 134 ? 5.89500 39.35300 36.39800 1.000 22.30308 134 LEU B N 1
ATOM 4678 C CA . LEU B 1 134 ? 5.22700 39.46700 35.10700 1.000 22.40449 134 LEU B CA 1
ATOM 4679 C C . LEU B 1 134 ? 6.09100 40.22400 34.10500 1.000 25.62005 134 LEU B C 1
ATOM 4680 O O . LEU B 1 134 ? 6.10300 39.89400 32.91300 1.000 26.77473 134 LEU B O 1
ATOM 4696 N N . ALA B 1 135 ? 6.82100 41.24100 34.57100 1.000 23.79438 135 ALA B N 1
ATOM 4697 C CA . ALA B 1 135 ? 7.70600 41.98400 33.68100 1.000 29.34321 135 ALA B CA 1
ATOM 4698 C C . ALA B 1 135 ? 8.81900 41.09200 33.15000 1.000 30.84485 135 ALA B C 1
ATOM 4699 O O . ALA B 1 135 ? 9.21300 41.20400 31.98200 1.000 28.45507 135 ALA B O 1
ATOM 4706 N N . PHE B 1 136 ? 9.33800 40.19600 33.99400 1.000 25.53442 136 PHE B N 1
ATOM 4707 C CA . PHE B 1 136 ? 10.34600 39.24600 33.53900 1.000 27.87922 136 PHE B CA 1
ATOM 4708 C C . PHE B 1 136 ? 9.78300 38.33400 32.45600 1.000 29.80635 136 PHE B C 1
ATOM 4709 O O . PHE B 1 136 ? 10.41800 38.11800 31.41700 1.000 28.03861 136 PHE B O 1
ATOM 4726 N N . LEU B 1 137 ? 8.58400 37.78800 32.68200 1.000 27.41519 137 LEU B N 1
ATOM 4727 C CA . LEU B 1 137 ? 7.98200 36.90400 31.69000 1.000 24.85876 137 LEU B CA 1
ATOM 4728 C C . LEU B 1 137 ? 7.67900 37.65300 30.40000 1.000 25.52191 137 LEU B C 1
ATOM 4729 O O . LEU B 1 137 ? 7.86700 37.11800 29.30100 1.000 25.73412 137 LEU B O 1
ATOM 4745 N N . GLU B 1 138 ? 7.21100 38.89800 30.51100 1.000 31.11339 138 GLU B N 1
ATOM 4746 C CA . GLU B 1 138 ? 6.94000 39.69500 29.31900 1.000 33.07828 138 GLU B CA 1
ATOM 4747 C C . GLU B 1 138 ? 8.20300 39.87100 28.48500 1.000 30.58196 138 GLU B C 1
ATOM 4748 O O . GLU B 1 138 ? 8.18900 39.68000 27.26300 1.000 32.12583 138 GLU B O 1
ATOM 4760 N N . GLU B 1 139 ? 9.31600 40.21700 29.13500 1.000 29.85083 139 GLU B N 1
ATOM 4761 C CA . GLU B 1 139 ? 10.56700 40.40500 28.40800 1.000 39.62673 139 GLU B CA 1
ATOM 4762 C C . GLU B 1 139 ? 11.03200 39.10600 27.76400 1.000 36.57400 139 GLU B C 1
ATOM 4763 O O . GLU B 1 139 ? 11.49300 39.10100 26.61700 1.000 33.04317 139 GLU B O 1
ATOM 4775 N N . VAL B 1 140 ? 10.92500 37.99200 28.49100 1.000 29.72965 140 VAL B N 1
ATOM 4776 C CA . VAL B 1 140 ? 11.38000 36.71100 27.95900 1.000 30.48189 140 VAL B CA 1
ATOM 4777 C C . VAL B 1 140 ? 10.57000 36.32300 26.72800 1.000 33.18497 140 VAL B C 1
ATOM 4778 O O . VAL B 1 140 ? 11.12100 35.83100 25.73500 1.000 29.63840 140 VAL B O 1
ATOM 4791 N N . LEU B 1 141 ? 9.25100 36.54000 26.77000 1.000 26.40050 141 LEU B N 1
ATOM 4792 C CA . LEU B 1 141 ? 8.41600 36.18900 25.62600 1.000 26.60891 141 LEU B CA 1
ATOM 4793 C C . LEU B 1 141 ? 8.67300 37.11900 24.44700 1.000 36.38868 141 LEU B C 1
ATOM 4794 O O . LEU B 1 141 ? 8.72000 36.67100 23.29400 1.000 30.31600 141 LEU B O 1
ATOM 4810 N N . ALA B 1 142 ? 8.82100 38.41900 24.71100 1.000 33.59980 142 ALA B N 1
ATOM 4811 C CA . ALA B 1 142 ? 9.09700 39.35600 23.62700 1.000 36.69107 142 ALA B CA 1
ATOM 4812 C C . ALA B 1 142 ? 10.34400 38.93700 22.86000 1.000 33.37321 142 ALA B C 1
ATOM 4813 O O . ALA B 1 142 ? 10.39000 39.03400 21.62800 1.000 38.65984 142 ALA B O 1
ATOM 4820 N N . THR B 1 143 ? 11.35600 38.44400 23.57300 1.000 30.08596 143 THR B N 1
ATOM 4821 C CA . THR B 1 143 ? 12.56400 37.95900 22.91600 1.000 35.48414 143 THR B CA 1
ATOM 4822 C C . THR B 1 143 ? 12.25900 36.75400 22.03700 1.000 43.94637 143 THR B C 1
ATOM 4823 O O . THR B 1 143 ? 12.67100 36.70000 20.87100 1.000 40.30510 143 THR B O 1
ATOM 4834 N N . ALA B 1 144 ? 11.52800 35.77700 22.57900 1.000 31.38248 144 ALA B N 1
ATOM 4835 C CA . ALA B 1 144 ? 11.25600 34.55500 21.83300 1.000 40.74669 144 ALA B CA 1
ATOM 4836 C C . ALA B 1 144 ? 10.41300 34.83400 20.59700 1.000 37.37684 144 ALA B C 1
ATOM 4837 O O . ALA B 1 144 ? 10.60200 34.20100 19.55200 1.000 41.69720 144 ALA B O 1
ATOM 4844 N N . LEU B 1 145 ? 9.47200 35.77000 20.69500 1.000 28.68967 145 LEU B N 1
ATOM 4845 C CA . LEU B 1 145 ? 8.58700 36.06000 19.57600 1.000 35.66619 145 LEU B CA 1
ATOM 4846 C C . LEU B 1 145 ? 9.27800 36.85500 18.47600 1.000 46.55087 145 LEU B C 1
ATOM 4847 O O . LEU B 1 145 ? 8.72200 36.97300 17.37800 1.000 38.34406 145 LEU B O 1
ATOM 4863 N N . LYS B 1 146 ? 10.47400 37.38500 18.73500 1.000 42.56198 146 LYS B N 1
ATOM 4864 C CA . LYS B 1 146 ? 11.21000 38.15600 17.74200 1.000 54.11801 146 LYS B CA 1
ATOM 4865 C C . LYS B 1 146 ? 12.34400 37.38000 17.07900 1.000 55.88955 146 LYS B C 1
ATOM 4866 O O . LYS B 1 146 ? 12.86300 37.84100 16.05700 1.000 69.65029 146 LYS B O 1
ATOM 4885 N N . ASP B 1 147 ? 12.74700 36.22500 17.61300 1.000 54.30179 147 ASP B N 1
ATOM 4886 C CA . ASP B 1 147 ? 13.84000 35.45400 17.00400 1.000 67.44800 147 ASP B CA 1
ATOM 4887 C C . ASP B 1 147 ? 13.27800 34.52300 15.92000 1.000 68.41051 147 ASP B C 1
ATOM 4888 O O . ASP B 1 147 ? 13.19900 33.30400 16.03500 1.000 65.95586 147 ASP B O 1
ATOM 4897 N N . THR B 1 148 ? 12.92600 35.14700 14.79900 1.000 66.48388 148 THR B N 1
ATOM 4898 C CA . THR B 1 148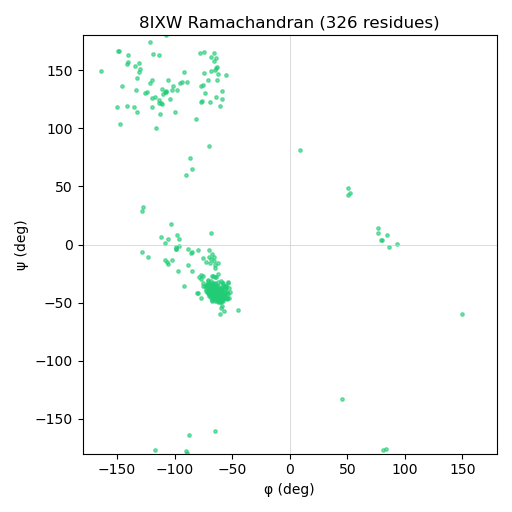 ? 12.21200 34.42500 13.74400 1.000 63.05388 148 THR B CA 1
ATOM 4899 C C . THR B 1 148 ? 13.08000 33.34900 13.02900 1.000 65.06056 148 THR B C 1
ATOM 4900 O O . THR B 1 148 ? 12.60400 32.81300 12.01700 1.000 66.40758 148 THR B O 1
ATOM 4911 N N . GLU B 1 149 ? 14.28500 33.00700 13.49700 1.000 71.69133 149 GLU B N 1
ATOM 4912 C CA . GLU B 1 149 ? 14.99200 31.85400 12.94700 1.000 68.64994 149 GLU B CA 1
ATOM 4913 C C . GLU B 1 149 ? 14.14300 30.59400 13.08100 1.000 77.26108 149 GLU B C 1
ATOM 4914 O O . GLU B 1 149 ? 13.84400 29.91400 12.09200 1.000 73.31220 149 GLU B O 1
ATOM 4926 N N . GLY B 1 150 ? 13.74500 30.27500 14.31100 1.000 65.13883 150 GLY B N 1
ATOM 4927 C CA . GLY B 1 150 ? 13.01300 29.06100 14.60100 1.000 61.28274 150 GLY B CA 1
ATOM 4928 C C . GLY B 1 150 ? 11.63800 28.98900 13.97300 1.000 58.97810 150 GLY B C 1
ATOM 4929 O O . GLY B 1 150 ? 11.33500 29.71100 13.01900 1.000 66.59003 150 GLY B O 1
ATOM 4933 N N . SER B 1 151 ? 10.79100 28.12500 14.52400 1.000 41.37363 151 SER B N 1
ATOM 4934 C CA . SER B 1 151 ? 9.52700 27.76500 13.89500 1.000 35.34902 151 SER B CA 1
ATOM 4935 C C . SER B 1 151 ? 8.48800 28.86300 14.08600 1.000 31.40876 151 SER B C 1
ATOM 4936 O O . SER B 1 151 ? 8.15100 29.21800 15.22000 1.000 30.94464 151 SER B O 1
ATOM 4944 N N . GLN B 1 152 ? 7.95700 29.38000 12.97600 1.000 32.46916 152 GLN B N 1
ATOM 4945 C CA . GLN B 1 152 ? 6.82800 30.29900 13.07400 1.000 30.23494 152 GLN B CA 1
ATOM 4946 C C . GLN B 1 152 ? 5.62400 29.61000 13.70700 1.000 25.90288 152 GLN B C 1
ATOM 4947 O O . GLN B 1 152 ? 4.89700 30.21800 14.50100 1.000 29.55769 152 GLN B O 1
ATOM 4961 N N . ASP B 1 153 ? 5.39400 28.34000 13.36100 1.000 28.75960 153 ASP B N 1
ATOM 4962 C CA . ASP B 1 153 ? 4.29600 27.59400 13.97000 1.000 26.12737 153 ASP B CA 1
ATOM 4963 C C . ASP B 1 153 ? 4.46200 27.52000 15.48600 1.000 25.76673 153 ASP B C 1
ATOM 4964 O O . ASP B 1 153 ? 3.49500 27.70300 16.23500 1.000 24.22085 153 ASP B O 1
ATOM 4973 N N . ASP B 1 154 ? 5.68500 27.25600 15.95700 1.000 25.45434 154 ASP B N 1
ATOM 4974 C CA . ASP B 1 154 ? 5.93600 27.24700 17.39500 1.000 31.45927 154 ASP B CA 1
ATOM 4975 C C . ASP B 1 154 ? 5.62400 28.60200 18.01900 1.000 25.38753 154 ASP B C 1
ATOM 4976 O O . ASP B 1 154 ? 5.00700 28.67800 19.08800 1.000 24.95541 154 ASP B O 1
ATOM 4985 N N . ARG B 1 155 ? 6.04600 29.68600 17.36800 1.000 22.95793 155 ARG B N 1
ATOM 4986 C CA . ARG B 1 155 ? 5.83900 31.00800 17.94400 1.000 23.01102 155 ARG B CA 1
ATOM 4987 C C . ARG B 1 155 ? 4.35800 31.35800 18.00500 1.000 25.74884 155 ARG B C 1
ATOM 4988 O O . ARG B 1 155 ? 3.89500 31.94600 18.98900 1.000 25.89218 155 ARG B O 1
ATOM 5009 N N . MET B 1 156 ? 3.59400 30.99700 16.97000 1.000 24.19202 156 MET B N 1
ATOM 5010 C CA . MET B 1 156 ? 2.17400 31.32600 16.97300 1.000 21.52552 156 MET B CA 1
ATOM 5011 C C . MET B 1 156 ? 1.41900 30.50900 18.01500 1.000 21.29479 156 MET B C 1
ATOM 5012 O O . MET B 1 156 ? 0.46100 31.01000 18.61600 1.000 27.49107 156 MET B O 1
ATOM 5026 N N . ALA B 1 157 ? 1.84300 29.26700 18.26100 1.000 23.77121 157 ALA B N 1
ATOM 5027 C CA . ALA B 1 157 ? 1.22300 28.47100 19.31700 1.000 20.12864 157 ALA B CA 1
ATOM 5028 C C . ALA B 1 157 ? 1.55800 29.03200 20.69300 1.000 24.82119 157 ALA B C 1
ATOM 5029 O O . ALA B 1 157 ? 0.69000 29.11000 21.57100 1.000 26.10630 157 ALA B O 1
ATOM 5036 N N . LEU B 1 158 ? 2.81900 29.40800 20.90000 1.000 24.86200 158 LEU B N 1
ATOM 5037 C CA . LEU B 1 158 ? 3.22400 30.00700 22.16600 1.000 24.21450 158 LEU B CA 1
ATOM 5038 C C . LEU B 1 158 ? 2.47000 31.30400 22.42800 1.000 24.89627 158 LEU B C 1
ATOM 5039 O O . LEU B 1 158 ? 2.00500 31.54600 23.54700 1.000 26.85464 158 LEU B O 1
ATOM 5055 N N . LYS B 1 159 ? 2.33900 32.15100 21.40700 1.000 24.68979 159 LYS B N 1
ATOM 5056 C CA . LYS B 1 159 ? 1.61900 33.40800 21.57800 1.000 24.82598 159 LYS B CA 1
ATOM 5057 C C . LYS B 1 159 ? 0.15400 33.16000 21.91200 1.000 24.10442 159 LYS B C 1
ATOM 5058 O O . LYS B 1 159 ? -0.40200 33.79600 22.81400 1.000 24.69341 159 LYS B O 1
ATOM 5077 N N . ALA B 1 160 ? -0.48700 32.22300 21.21000 1.000 24.60731 160 ALA B N 1
ATOM 5078 C CA . ALA B 1 160 ? -1.88500 31.93100 21.50000 1.000 24.11980 160 ALA B CA 1
ATOM 5079 C C . ALA B 1 160 ? -2.04600 31.37500 22.90800 1.000 19.93550 160 ALA B C 1
ATOM 5080 O O . ALA B 1 160 ? -2.95200 31.77900 23.64600 1.000 23.73960 160 ALA B O 1
ATOM 5087 N N . ASP B 1 161 ? -1.17400 30.44100 23.29400 1.000 22.63456 161 ASP B N 1
ATOM 5088 C CA . ASP B 1 161 ? -1.27500 29.82100 24.61000 1.000 23.36479 161 ASP B CA 1
ATOM 5089 C C . ASP B 1 161 ? -1.00500 30.83300 25.71600 1.000 23.90973 161 ASP B C 1
ATOM 5090 O O . ASP B 1 161 ? -1.61600 30.76400 26.78700 1.000 22.62375 161 ASP B O 1
ATOM 5099 N N . THR B 1 162 ? -0.11900 31.79300 25.46700 1.000 20.84804 162 THR B N 1
ATOM 5100 C CA . THR B 1 162 ? 0.17200 32.79600 26.48700 1.000 24.01134 162 THR B CA 1
ATOM 5101 C C . THR B 1 162 ? -0.98300 33.78100 26.63900 1.000 24.93975 162 THR B C 1
ATOM 5102 O O . THR B 1 162 ? -1.33600 34.15800 27.76200 1.000 24.86766 162 THR B O 1
ATOM 5113 N N . SER B 1 163 ? -1.59600 34.19300 25.52500 1.000 24.56801 163 SER B N 1
ATOM 5114 C CA . SER B 1 163 ? -2.77500 35.05200 25.60500 1.000 26.06516 163 SER B CA 1
ATOM 5115 C C . SER B 1 163 ? -3.89700 34.38800 26.39500 1.000 23.69193 163 SER B C 1
ATOM 5116 O O . SER B 1 163 ? -4.57800 35.04400 27.19200 1.000 26.46025 163 SER B O 1
ATOM 5124 N N . ALA B 1 164 ? -4.11700 33.09000 26.17300 1.000 21.75559 164 ALA B N 1
ATOM 5125 C CA . ALA B 1 164 ? -5.13900 32.37800 26.93000 1.000 25.07610 164 ALA B CA 1
ATOM 5126 C C . ALA B 1 164 ? -4.78100 32.32100 28.40800 1.000 22.12047 164 ALA B C 1
ATOM 5127 O O . ALA B 1 164 ? -5.64900 32.47300 29.27400 1.000 23.52644 164 ALA B O 1
ATOM 5134 N N . ALA B 1 165 ? -3.50500 32.09600 28.71500 1.000 22.25765 165 ALA B N 1
ATOM 5135 C CA . ALA B 1 165 ? -3.07900 32.06400 30.10800 1.000 21.24221 165 ALA B CA 1
ATOM 5136 C C . ALA B 1 165 ? -3.24500 33.43000 30.76200 1.000 23.98345 165 ALA B C 1
ATOM 5137 O O . ALA B 1 165 ? -3.61400 33.52300 31.93800 1.000 25.85007 165 ALA B O 1
ATOM 5144 N N . ILE B 1 166 ? -2.98400 34.50400 30.01700 1.000 24.69057 166 ILE B N 1
ATOM 5145 C CA . ILE B 1 166 ? -3.17300 35.84100 30.57100 1.000 25.79395 166 ILE B CA 1
ATOM 5146 C C . ILE B 1 166 ? -4.64900 36.09400 30.85900 1.000 25.25177 166 ILE B C 1
ATOM 5147 O O . ILE B 1 166 ? -5.00200 36.67200 31.89400 1.000 27.38833 166 ILE B O 1
ATOM 5163 N N . ASN B 1 167 ? -5.53600 35.66000 29.95900 1.000 24.93289 167 ASN B N 1
ATOM 5164 C CA . ASN B 1 167 ? -6.96800 35.83400 30.18600 1.000 28.08757 167 ASN B CA 1
ATOM 5165 C C . ASN B 1 167 ? -7.42600 35.08600 31.43300 1.000 25.68985 167 ASN B C 1
ATOM 5166 O O . ASN B 1 167 ? -8.22500 35.60900 32.22000 1.000 28.10975 167 ASN B O 1
ATOM 5177 N N . HIS B 1 168 ? -6.94100 33.85700 31.62900 1.000 27.38776 168 HIS B N 1
ATOM 5178 C CA . HIS B 1 168 ? -7.29600 33.11900 32.83700 1.000 27.07365 168 HIS B CA 1
ATOM 5179 C C . HIS B 1 168 ? -6.76900 33.82800 34.07800 1.000 24.75199 168 HIS B C 1
ATOM 5180 O O . HIS B 1 168 ? -7.45900 33.90500 35.10200 1.000 28.21171 168 HIS B O 1
ATOM 5194 N N . PHE B 1 169 ? -5.54300 34.35100 34.00100 1.000 24.15129 169 PHE B N 1
ATOM 5195 C CA . PHE B 1 169 ? -4.97300 35.12300 35.10400 1.000 24.40895 169 PHE B CA 1
ATOM 5196 C C . PHE B 1 169 ? -5.84200 36.33300 35.42100 1.000 29.61247 169 PHE B C 1
ATOM 5197 O O . PHE B 1 169 ? -6.18000 36.58300 36.58300 1.000 28.92411 169 PHE B O 1
ATOM 5214 N N . ARG B 1 170 ? -6.22800 37.08600 34.38500 1.000 34.22687 170 ARG B N 1
ATOM 5215 C CA . ARG B 1 170 ? -7.03400 38.28900 34.56600 1.000 33.00343 170 ARG B CA 1
ATOM 5216 C C . ARG B 1 170 ? -8.30200 38.01000 35.35300 1.000 33.30974 170 ARG B C 1
ATOM 5217 O O . ARG B 1 170 ? -8.72000 38.82000 36.18900 1.000 35.29832 170 ARG B O 1
ATOM 5238 N N . GLU B 1 171 ? -8.94800 36.87800 35.07000 1.000 29.74568 171 GLU B N 1
ATOM 5239 C CA . GLU B 1 171 ? -10.21600 36.55000 35.70900 1.000 34.23808 171 GLU B CA 1
ATOM 5240 C C . GLU B 1 171 ? -10.11500 36.60700 37.22300 1.000 34.90329 171 GLU B C 1
ATOM 5241 O O . GLU B 1 171 ? -11.09200 36.94500 37.90000 1.000 37.87040 171 GLU B O 1
ATOM 5253 N N . MET B 1 172 ? -8.94600 36.28600 37.77300 1.000 31.56282 172 MET B N 1
ATOM 5254 C CA . MET B 1 172 ? -8.76300 36.31100 39.21500 1.000 31.95611 172 MET B CA 1
ATOM 5255 C C . MET B 1 172 ? -8.86700 37.70900 39.79900 1.000 34.88752 172 MET B C 1
ATOM 5256 O O . MET B 1 172 ? -8.99000 37.84200 41.02100 1.000 34.91940 172 MET B O 1
ATOM 5270 N N . LEU B 1 173 ? -8.81100 38.74500 38.97000 1.000 33.15072 173 LEU B N 1
ATOM 5271 C CA . LEU B 1 173 ? -8.77400 40.11600 39.45000 1.000 33.13994 173 LEU B CA 1
ATOM 5272 C C . LEU B 1 173 ? -10.13200 40.80200 39.41600 1.000 38.85894 173 LEU B C 1
ATOM 5273 O O . LEU B 1 173 ? -10.23500 41.94800 39.86300 1.000 37.44526 173 LEU B O 1
ATOM 5289 N N . LYS B 1 174 ? -11.17000 40.15000 38.90400 1.000 38.08450 174 LYS B N 1
ATOM 5290 C CA . LYS B 1 174 ? -12.47600 40.79900 38.84400 1.000 53.77315 174 LYS B CA 1
ATOM 5291 C C . LYS B 1 174 ? -13.37000 40.34500 39.99300 1.000 45.76145 174 LYS B C 1
ATOM 5292 O O . LYS B 1 174 ? -13.09300 39.34300 40.65100 1.000 58.51473 174 LYS B O 1
#

Secondary structure (DSSP, 8-state):
--B-S-----EEETTEEE-HHHHHHHHHHHHHHHS-HHHHHHHH-SS--HHHHHHHHHHHHHTS-HHHHHHHHHHHGGGEEE-SSEEEEE-TTS-EEEEEHHHHHHHHHHHHTT--TT-SS--HHHHHHHHHHHHHHHHHTTTT-HHHHHHHHHHHHHHHHHHHHHH-/--SSEEETTEEE-HHHHHHHHHHHHHHHS-HHHHHHHH-SS--HHHHHHHHHHHHHTS-HHHHHHHHHHHGGGEEE-SSEEEEE-TTS-EEEEEHHHHHHHHHHHTT----B---SSHHHHHHHHHHHHHHHHH-TTS-HHHHHHHHHHHHHHHHHHHHTT-

Nearest PDB structures (foldseek):
  8ixw-assembly1_B  TM=6.656E-01  e=1.447E-23  Tilapia lake virus
  3seo-assembly1_B  TM=1.849E-01  e=1.518E-01  Vibrio parahaemolyticus
  8v5c-assembly1_B  TM=1.841E-01  e=1.433E+00  Shigella flexneri
  1fx8-assembly1_A  TM=2.617E-01  e=4.798E+00  Escherichia coli
  7lwz-assembly1_C  TM=1.900E-01  e=5.702E+00  Vibrio cholerae O1 biovar El Tor str. N16961

Solvent-accessible surface area: 17174 Å² total; per-residue (Å²): 224,8,27,0,16,20,172,177,142,85,9,92,7,72,76,109,92,14,14,55,59,6,0,6,0,0,0,0,0,4,26,18,36,41,19,58,115,118,78,29,38,138,27,11,14,142,86,49,67,98,77,42,42,0,18,11,0,1,0,15,11,5,0,12,9,83,166,95,0,78,124,31,7,53,141,0,28,206,90,7,40,26,55,134,101,10,0,13,0,36,30,231,170,46,102,147,67,129,32,67,57,144,64,14,48,78,8,8,124,49,0,22,95,3,101,39,90,83,58,126,17,11,6,0,13,1,1,1,6,0,0,9,38,2,0,29,10,14,12,132,28,20,140,84,29,169,117,21,86,119,22,31,55,52,47,0,36,64,16,0,64,118,0,106,111,56,20,194,261,100,195,39,5,80,4,96,77,81,88,10,71,63,96,15,0,11,0,0,0,0,0,9,15,22,31,10,14,25,100,50,15,20,5,5,1,9,7,83,86,49,69,108,83,38,47,0,50,30,0,2,25,10,0,21,54,6,72,85,149,69,0,73,67,34,4,51,76,4,29,160,28,10,47,22,49,134,97,10,0,36,0,42,29,143,185,43,100,160,70,109,32,76,50,142,83,22,37,74,21,8,127,84,0,90,139,53,183,51,83,13,4,38,2,9,22,8,12,23,0,1,47,69,0,24,103,24,0,25,76,6,35,159,40,98,152,48,51,120,113,51,31,81,57,12,74,61,85,0,41,60,16,1,75,40,0,79,90,60,22,180

Foldseek 3Di:
DAFQPLADFDDDFPRDTDGLLVLLLLLLVQCVQEPDPVVLCVLQNDDDDPLVSSLLSSLLSSPDDPVVSNVSRVVQRVQWDDDPFWIWGAYPVGDIDTDGPVVNSVSNVCSRRQHDPPDPDRVVSSVVSNVVSVLVVVLVVCVVPPVSNVVSCVVVVVVVVVVVVVVD/DDQAAAFPNDTDHVLLLLQLLLVLCVVAPDPVVLCVAPRDPDDPLVSSLSSSLLSSPDDPVVSNVSRVVQSVQWDDDPQWIWGAYPVRDIDIDGSVVSSVSSVVSNPDDDDDQRVPPPVSSVVVVVVVLVVVLPPPPDDPVVNVVVVVVVVVVVVVVVVVVD